Protein AF-A0A961R8S1-F1 (afdb_monomer)

Secondary structure (DSSP, 8-state):
-HHHHHHHHHHHHHHHHHTT--GGGGGGGGGHHHHHHHHHHHHHHHHHHHHHHH-----HHHHHHHHHHHHHHHHHHHHHHHHHHHHTTHIIIIISSS---GGGGGGHHHHHHHHHHHHHIIIIIIITTTSS-TT-HHHHHHHHHHHHHHHHHHHHHHHHHHHHTS--PPP--------

Sequence (179 aa):
ALVLGAIMLVMGFRAMMENAAEKETSPTLWIIIPFITVVGIALYRLNMALAHNFGVEWQPGSVFAFLAFLFSIQLVFGLLGWAVMKRFGYFGHFVSGPQKSPGSFALICPGVALFVFANFLIHPGLVGIGVLEKFSVAYFVLYVPLVALQLKTIQVYFRLNAKLLSDDRPATGGLVAAE

pLDDT: mean 84.36, std 13.62, range [37.66, 96.69]

Structure (mmCIF, N/CA/C/O backbone):
data_AF-A0A961R8S1-F1
#
_entry.id   AF-A0A961R8S1-F1
#
loop_
_atom_site.group_PDB
_atom_site.id
_atom_site.type_symbol
_atom_site.label_atom_id
_atom_site.label_alt_id
_atom_site.label_comp_id
_atom_site.label_asym_id
_atom_site.label_entity_id
_atom_site.label_seq_id
_atom_site.pdbx_PDB_ins_code
_atom_site.Cartn_x
_atom_site.Cartn_y
_atom_site.Cartn_z
_atom_site.occupancy
_atom_site.B_iso_or_equiv
_atom_site.auth_seq_id
_atom_site.auth_comp_id
_atom_site.auth_asym_id
_atom_site.auth_atom_id
_atom_site.pdbx_PDB_model_num
ATOM 1 N N . ALA A 1 1 ? 12.104 24.837 12.037 1.00 74.50 1 ALA A N 1
ATOM 2 C CA . ALA A 1 1 ? 11.353 23.652 11.565 1.00 74.50 1 ALA A CA 1
ATOM 3 C C . ALA A 1 1 ? 11.946 22.345 12.097 1.00 74.50 1 ALA A C 1
ATOM 5 O O . ALA A 1 1 ? 11.275 21.681 12.868 1.00 74.50 1 ALA A O 1
ATOM 6 N N . LEU A 1 2 ? 13.202 22.012 11.772 1.00 80.62 2 LEU A N 1
ATOM 7 C CA . LEU A 1 2 ? 13.867 20.763 12.195 1.00 80.62 2 LEU A CA 1
ATOM 8 C C . LEU A 1 2 ? 13.879 20.529 13.717 1.00 80.62 2 LEU A C 1
ATOM 10 O O . LEU A 1 2 ? 13.509 19.454 14.172 1.00 80.62 2 LEU A O 1
ATOM 14 N N . VAL A 1 3 ? 14.218 21.556 14.505 1.00 85.38 3 VAL A N 1
ATOM 15 C CA . VAL A 1 3 ? 14.253 21.463 15.978 1.00 85.38 3 VAL A CA 1
ATOM 16 C C . VAL A 1 3 ? 12.851 21.254 16.567 1.00 85.38 3 VAL A C 1
ATOM 18 O O . VAL A 1 3 ? 12.657 20.374 17.395 1.00 85.38 3 VAL A O 1
ATOM 21 N N . LEU A 1 4 ? 11.849 21.999 16.087 1.00 80.75 4 LEU A N 1
ATOM 22 C CA . LEU A 1 4 ? 10.451 21.836 16.513 1.00 80.75 4 LEU A CA 1
ATOM 23 C C . LEU A 1 4 ? 9.883 20.464 16.119 1.00 80.75 4 LEU A C 1
ATOM 25 O O . LEU A 1 4 ? 9.192 19.840 16.918 1.00 80.75 4 LEU A O 1
ATOM 29 N N . GLY A 1 5 ? 10.215 19.968 14.922 1.00 83.31 5 GLY A N 1
ATOM 30 C CA . GLY A 1 5 ? 9.821 18.635 14.464 1.00 83.31 5 GLY A CA 1
ATOM 31 C C . GLY A 1 5 ? 10.437 17.519 15.310 1.00 83.31 5 GLY A C 1
ATOM 32 O O . GLY A 1 5 ? 9.733 16.589 15.692 1.00 83.31 5 GLY A O 1
ATOM 33 N N . ALA A 1 6 ? 11.717 17.639 15.672 1.00 88.19 6 ALA A N 1
ATOM 34 C CA . ALA A 1 6 ? 12.381 16.688 16.562 1.00 88.19 6 ALA A CA 1
ATOM 35 C C . ALA A 1 6 ? 11.752 16.681 17.966 1.00 88.19 6 ALA A C 1
ATOM 37 O O . ALA A 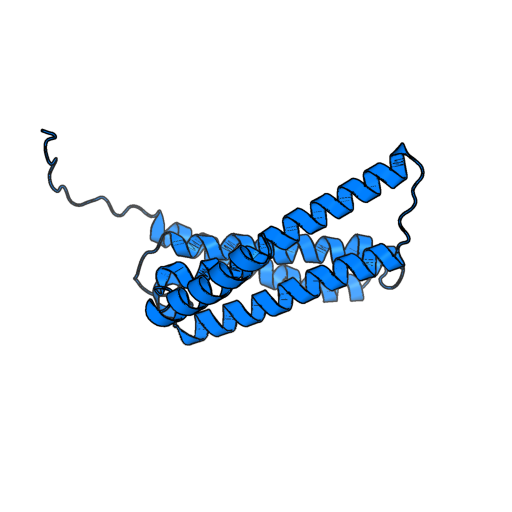1 6 ? 11.498 15.614 18.524 1.00 88.19 6 ALA A O 1
ATOM 38 N N . ILE A 1 7 ? 11.432 17.859 18.511 1.00 86.19 7 ILE A N 1
ATOM 39 C CA . ILE A 1 7 ? 10.758 17.984 19.810 1.00 86.19 7 ILE A CA 1
ATOM 40 C C . ILE A 1 7 ? 9.358 17.352 19.756 1.00 86.19 7 ILE A C 1
ATOM 42 O O . ILE A 1 7 ? 9.016 16.562 20.633 1.00 86.19 7 ILE A O 1
ATOM 46 N N . MET A 1 8 ? 8.564 17.622 18.713 1.00 78.75 8 MET A N 1
ATOM 47 C CA . MET A 1 8 ? 7.235 17.014 18.556 1.00 78.75 8 MET A CA 1
ATOM 48 C C . MET A 1 8 ? 7.283 15.498 18.359 1.00 78.75 8 MET A C 1
ATOM 50 O O . MET A 1 8 ? 6.417 14.802 18.881 1.00 78.75 8 MET A O 1
ATOM 54 N N . LEU A 1 9 ? 8.294 14.973 17.664 1.00 83.44 9 LEU A N 1
ATOM 55 C CA . LEU A 1 9 ? 8.491 13.531 17.514 1.00 83.44 9 LEU A CA 1
ATOM 56 C C . LEU A 1 9 ? 8.728 12.866 18.876 1.00 83.44 9 LEU A C 1
ATOM 58 O O . LEU A 1 9 ? 8.062 11.888 19.214 1.00 83.44 9 LEU A O 1
ATOM 62 N N . VAL A 1 10 ? 9.650 13.417 19.672 1.00 83.94 10 VAL A N 1
ATOM 63 C CA . VAL A 1 10 ? 9.994 12.872 20.992 1.00 83.94 10 VAL A CA 1
ATOM 64 C C . VAL A 1 10 ? 8.816 13.000 21.959 1.00 83.94 10 VAL A C 1
ATOM 66 O O . VAL A 1 10 ? 8.490 12.035 22.648 1.00 83.94 10 VAL A O 1
ATOM 69 N N . MET A 1 11 ? 8.135 14.150 21.983 1.00 78.44 11 MET A N 1
ATOM 70 C CA . MET A 1 11 ? 6.954 14.348 22.831 1.00 78.44 11 MET A CA 1
ATOM 71 C C . MET A 1 11 ? 5.776 13.475 22.396 1.00 78.44 11 MET A C 1
ATOM 73 O O . MET A 1 11 ? 5.104 12.919 23.254 1.00 78.44 11 MET A O 1
ATOM 77 N N . GLY A 1 12 ? 5.547 13.301 21.093 1.00 71.00 12 GLY A N 1
ATOM 78 C CA . GLY A 1 12 ? 4.498 12.424 20.571 1.00 71.00 12 GLY A CA 1
ATOM 79 C C . GLY A 1 12 ? 4.752 10.956 20.912 1.00 71.00 12 GLY A C 1
ATOM 80 O O . GLY A 1 12 ? 3.843 10.262 21.367 1.00 71.00 12 GLY A O 1
ATOM 81 N N . PHE A 1 13 ? 6.001 10.497 20.781 1.00 72.88 13 PHE A N 1
ATOM 82 C CA . PHE A 1 13 ? 6.392 9.142 21.172 1.00 72.88 13 PHE A CA 1
ATOM 83 C C . PHE A 1 13 ? 6.258 8.928 22.686 1.00 72.88 13 PHE A C 1
ATOM 85 O O . PHE A 1 13 ? 5.691 7.929 23.126 1.00 72.88 13 PHE A O 1
ATOM 92 N N . ARG A 1 14 ? 6.711 9.898 23.492 1.00 74.69 14 ARG A N 1
ATOM 93 C CA . ARG A 1 14 ? 6.565 9.874 24.952 1.00 74.69 14 ARG A CA 1
ATOM 94 C C . ARG A 1 14 ? 5.095 9.879 25.378 1.00 74.69 14 ARG A C 1
ATOM 96 O O . ARG A 1 14 ? 4.717 9.043 26.186 1.00 74.69 14 ARG A O 1
ATOM 103 N N . ALA A 1 15 ? 4.262 10.729 24.783 1.00 65.06 15 ALA A N 1
ATOM 104 C CA . ALA A 1 15 ? 2.828 10.790 25.059 1.00 65.06 15 ALA A CA 1
ATOM 105 C C . ALA A 1 15 ? 2.097 9.497 24.664 1.00 65.06 15 ALA A C 1
ATOM 107 O O . ALA A 1 15 ? 1.183 9.087 25.376 1.00 65.06 15 ALA A O 1
ATOM 108 N N . MET A 1 16 ? 2.513 8.824 23.582 1.00 62.59 16 MET A N 1
ATOM 109 C CA . MET A 1 16 ? 2.001 7.495 23.213 1.00 62.59 16 MET A CA 1
ATOM 110 C C . MET A 1 16 ? 2.390 6.406 24.218 1.00 62.59 16 MET A C 1
ATOM 112 O O . MET A 1 16 ? 1.594 5.495 24.447 1.00 62.59 16 MET A O 1
ATOM 116 N N . MET A 1 17 ? 3.594 6.479 24.799 1.00 63.38 17 MET A N 1
ATOM 117 C CA . MET A 1 17 ? 4.044 5.541 25.835 1.00 63.38 17 MET A CA 1
ATOM 118 C C . MET A 1 17 ? 3.389 5.816 27.195 1.00 63.38 17 MET A C 1
ATOM 120 O O . MET A 1 17 ? 3.000 4.870 27.872 1.00 63.38 17 MET A O 1
ATOM 124 N N . GLU A 1 18 ? 3.247 7.087 27.583 1.00 66.81 18 GLU A N 1
ATOM 125 C CA . GLU A 1 18 ? 2.657 7.508 28.863 1.00 66.81 18 GLU A CA 1
ATOM 126 C C . GLU A 1 18 ? 1.134 7.322 28.887 1.00 66.81 18 GLU A C 1
ATOM 128 O O . GLU A 1 18 ? 0.604 6.830 29.877 1.00 66.81 18 GLU A O 1
ATOM 133 N N . ASN A 1 19 ? 0.435 7.629 27.789 1.00 58.59 19 ASN A N 1
ATOM 134 C CA . ASN A 1 19 ? -1.018 7.434 27.674 1.00 58.59 19 ASN A CA 1
ATOM 135 C C . ASN A 1 19 ? -1.396 6.115 26.986 1.00 58.59 19 ASN A C 1
ATOM 137 O O . ASN A 1 19 ? -2.535 5.979 26.547 1.00 58.59 19 ASN A O 1
ATOM 141 N N . ALA A 1 20 ? -0.433 5.186 26.861 1.00 51.81 20 ALA A N 1
ATOM 142 C CA . ALA A 1 20 ? -0.559 3.862 26.252 1.00 51.81 20 ALA A CA 1
ATOM 143 C C . ALA A 1 20 ? -1.623 3.826 25.153 1.00 51.81 20 ALA A C 1
ATOM 145 O O . ALA A 1 20 ? -2.684 3.278 25.430 1.00 51.81 20 ALA A O 1
ATOM 146 N N . ALA A 1 21 ? -1.344 4.447 23.988 1.00 55.00 21 ALA A N 1
ATOM 147 C CA . ALA A 1 21 ? -2.255 4.616 22.841 1.00 55.00 21 ALA A CA 1
ATOM 148 C C . ALA A 1 21 ? -3.575 3.877 23.065 1.00 55.00 21 ALA A C 1
ATOM 150 O O . ALA A 1 21 ? -3.638 2.674 22.781 1.00 55.00 21 ALA A O 1
ATOM 151 N N . GLU A 1 22 ? -4.534 4.560 23.715 1.00 63.62 22 GLU A N 1
ATOM 152 C CA . GLU A 1 22 ? -5.740 3.941 24.274 1.00 63.62 22 GLU A CA 1
ATOM 153 C C . GLU A 1 22 ? -6.241 2.905 23.283 1.00 63.62 22 GLU A C 1
ATOM 155 O O . GLU A 1 22 ? -6.273 3.229 22.095 1.00 63.62 22 GLU A O 1
ATOM 160 N N . LYS A 1 23 ? -6.502 1.656 23.711 1.00 65.62 23 LYS A N 1
ATOM 161 C CA . LYS A 1 23 ? -6.618 0.499 22.794 1.00 65.62 23 LYS A CA 1
ATOM 162 C C . LYS A 1 23 ? -7.437 0.836 21.543 1.00 65.62 23 LYS A C 1
ATOM 164 O O . LYS A 1 23 ? -7.091 0.406 20.453 1.00 65.62 23 LYS A O 1
ATOM 169 N N . GLU A 1 24 ? -8.461 1.665 21.693 1.00 69.06 24 GLU A N 1
ATOM 170 C CA . GLU A 1 24 ? -9.306 2.213 20.641 1.00 69.06 24 GLU A CA 1
ATOM 171 C C . GLU A 1 24 ? -8.582 2.926 19.472 1.00 69.06 24 GLU A C 1
ATOM 173 O O . GLU A 1 24 ? -8.961 2.758 18.312 1.00 69.06 24 GLU A O 1
ATOM 178 N N . THR A 1 25 ? -7.507 3.661 19.754 1.00 73.75 25 THR A N 1
ATOM 179 C CA . THR A 1 25 ? -6.703 4.464 18.813 1.00 73.75 25 THR A CA 1
ATOM 180 C C . THR A 1 25 ? -5.578 3.689 18.128 1.00 73.75 25 THR A C 1
ATOM 182 O O . THR A 1 25 ? -4.991 4.184 17.165 1.00 73.75 25 THR A O 1
ATOM 185 N N . SER A 1 26 ? -5.298 2.454 18.555 1.00 74.50 26 SER A N 1
ATOM 186 C CA . SER A 1 26 ? -4.248 1.597 17.976 1.00 74.50 26 SER A CA 1
ATOM 187 C C . SER A 1 26 ? -4.280 1.462 16.435 1.00 74.50 26 SER A C 1
ATOM 189 O O . SER A 1 26 ? -3.204 1.405 15.835 1.00 74.50 26 SER A O 1
ATOM 191 N N . PRO A 1 27 ? -5.445 1.462 15.747 1.00 82.38 27 PRO A N 1
ATOM 192 C CA . PRO A 1 27 ? -5.495 1.420 14.282 1.00 82.38 27 PRO A CA 1
ATOM 193 C C . PRO A 1 27 ? -4.884 2.640 13.582 1.00 82.38 27 PRO A C 1
ATOM 195 O O . PRO A 1 27 ? -4.486 2.539 12.422 1.00 82.38 27 PRO A O 1
ATOM 198 N N . THR A 1 28 ? -4.785 3.790 14.259 1.00 81.62 28 THR A N 1
ATOM 199 C CA . THR A 1 28 ? -4.219 5.025 13.680 1.00 81.62 28 THR A CA 1
ATOM 200 C C . THR A 1 28 ? -2.750 4.873 13.289 1.00 81.62 28 THR A C 1
ATOM 202 O O . THR A 1 28 ? -2.286 5.537 12.364 1.00 81.62 28 THR A O 1
ATOM 205 N N . LEU A 1 29 ? -2.036 3.923 13.900 1.00 82.25 29 LEU A N 1
ATOM 206 C CA . LEU A 1 29 ? -0.664 3.569 13.543 1.00 82.25 29 LEU A CA 1
ATOM 207 C C . LEU A 1 29 ? -0.523 3.143 12.071 1.00 82.25 29 LEU A C 1
ATOM 209 O O . LEU A 1 29 ? 0.532 3.321 11.466 1.00 82.25 29 LEU A O 1
ATOM 213 N N . TRP A 1 30 ? -1.592 2.619 11.467 1.00 89.56 30 TRP A N 1
ATOM 214 C CA . TRP A 1 30 ? -1.615 2.242 10.057 1.00 89.56 30 TRP A CA 1
ATOM 215 C C . TRP A 1 30 ? -1.969 3.380 9.091 1.00 89.56 30 TRP A C 1
ATOM 217 O O . TRP A 1 30 ? -1.906 3.148 7.887 1.00 89.56 30 TRP A O 1
ATOM 227 N N . ILE A 1 31 ? -2.268 4.604 9.550 1.00 89.38 31 ILE A N 1
ATOM 228 C CA . ILE A 1 31 ? -2.579 5.760 8.675 1.00 89.38 31 ILE A CA 1
ATOM 229 C C . ILE A 1 31 ? -1.414 6.114 7.738 1.00 89.38 31 ILE A C 1
ATOM 231 O O . ILE A 1 31 ? -1.624 6.632 6.640 1.00 89.38 31 ILE A O 1
ATOM 235 N N . ILE A 1 32 ? -0.183 5.776 8.117 1.00 88.88 32 ILE A N 1
ATOM 236 C CA . ILE A 1 32 ? 0.988 5.977 7.260 1.00 88.88 32 ILE A CA 1
ATOM 237 C C . ILE A 1 32 ? 0.888 5.212 5.927 1.00 88.88 32 ILE A C 1
ATOM 239 O O . ILE A 1 32 ? 1.364 5.696 4.903 1.00 88.88 32 ILE A O 1
ATOM 243 N N . ILE A 1 33 ? 0.217 4.056 5.906 1.00 92.56 33 ILE A N 1
ATOM 244 C CA . ILE A 1 33 ? 0.063 3.212 4.713 1.00 92.56 33 ILE A CA 1
ATOM 245 C C . ILE A 1 33 ? -0.763 3.919 3.622 1.00 92.56 33 ILE A C 1
ATOM 247 O O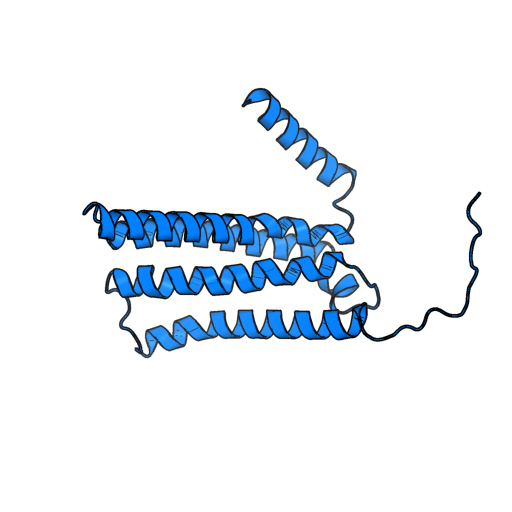 . ILE A 1 33 ? -0.235 4.106 2.520 1.00 92.56 33 ILE A O 1
ATOM 251 N N . PRO A 1 34 ? -2.016 4.360 3.872 1.00 92.25 34 PRO A N 1
ATOM 252 C CA . PRO A 1 34 ? -2.784 5.092 2.873 1.00 92.25 34 PRO A CA 1
ATOM 253 C C . PRO A 1 34 ? -2.160 6.442 2.524 1.00 92.25 34 PRO A C 1
ATOM 255 O O . PRO A 1 34 ? -2.255 6.856 1.371 1.00 92.25 34 PRO A O 1
ATOM 258 N N . PHE A 1 35 ? -1.461 7.098 3.456 1.00 94.06 35 PHE A N 1
ATOM 259 C CA . PHE A 1 35 ? -0.734 8.327 3.145 1.00 94.06 35 PHE A CA 1
ATOM 260 C C . PHE A 1 35 ? 0.355 8.093 2.085 1.00 94.06 35 PHE A C 1
ATOM 262 O O . PHE A 1 35 ? 0.346 8.738 1.035 1.00 94.06 35 PHE A O 1
ATOM 269 N N . ILE A 1 36 ? 1.243 7.117 2.310 1.00 94.75 36 ILE A N 1
ATOM 270 C CA . ILE A 1 36 ? 2.292 6.752 1.345 1.00 94.75 36 ILE A CA 1
ATOM 271 C C . ILE A 1 36 ? 1.677 6.283 0.022 1.00 94.75 36 ILE A C 1
ATOM 273 O O . ILE A 1 36 ? 2.184 6.626 -1.043 1.00 94.75 36 ILE A O 1
ATOM 277 N N . THR A 1 37 ? 0.569 5.542 0.077 1.00 95.44 37 THR A N 1
ATOM 278 C CA . THR A 1 37 ? -0.142 5.058 -1.114 1.00 95.44 37 THR A CA 1
ATOM 279 C C . THR A 1 37 ? -0.626 6.212 -1.986 1.00 95.44 37 THR A C 1
ATOM 281 O O . THR A 1 37 ? -0.326 6.249 -3.179 1.00 95.44 37 THR A O 1
ATOM 284 N N . VAL A 1 38 ? -1.343 7.178 -1.403 1.00 95.88 38 VAL A N 1
ATOM 285 C CA . VAL A 1 38 ? -1.885 8.328 -2.141 1.00 95.88 38 VAL A CA 1
ATOM 286 C C . VAL A 1 38 ? -0.757 9.183 -2.715 1.00 95.88 38 VAL A C 1
ATOM 288 O O . VAL A 1 38 ? -0.801 9.524 -3.897 1.00 95.88 38 VAL A O 1
ATOM 291 N N . VAL A 1 39 ? 0.278 9.474 -1.920 1.00 96.69 39 VAL A N 1
ATOM 292 C CA . VAL A 1 39 ? 1.444 10.248 -2.379 1.00 96.69 39 VAL A CA 1
ATOM 293 C C . VAL A 1 39 ? 2.187 9.516 -3.500 1.00 96.69 39 VAL A C 1
ATOM 295 O O . VAL A 1 39 ? 2.491 10.117 -4.529 1.00 96.69 39 VAL A O 1
ATOM 298 N N . GLY A 1 40 ? 2.438 8.215 -3.348 1.00 95.62 40 GLY A N 1
ATOM 299 C CA . GLY A 1 40 ? 3.130 7.414 -4.356 1.00 95.62 40 GLY A CA 1
ATOM 300 C C . GLY A 1 40 ? 2.365 7.338 -5.679 1.00 95.62 40 GLY A C 1
ATOM 301 O O . GLY A 1 40 ? 2.962 7.516 -6.740 1.00 95.62 40 GLY A O 1
ATOM 302 N N . ILE A 1 41 ? 1.040 7.162 -5.632 1.00 95.06 41 ILE A N 1
ATOM 303 C CA . ILE A 1 41 ? 0.189 7.173 -6.833 1.00 95.06 41 ILE A CA 1
ATOM 304 C C . ILE A 1 41 ? 0.164 8.566 -7.469 1.00 95.06 41 ILE A C 1
ATOM 306 O O . ILE A 1 41 ? 0.247 8.676 -8.691 1.00 95.06 41 ILE A O 1
ATOM 310 N N . ALA A 1 42 ? 0.075 9.633 -6.672 1.00 96.62 42 ALA A N 1
ATOM 311 C CA . ALA A 1 42 ? 0.096 10.999 -7.187 1.00 96.62 42 ALA A CA 1
ATOM 312 C C . ALA A 1 42 ? 1.403 11.293 -7.937 1.00 96.62 42 ALA A C 1
ATOM 314 O O . ALA A 1 42 ? 1.362 11.742 -9.083 1.00 96.62 42 ALA A O 1
ATOM 315 N N . LEU A 1 43 ? 2.551 10.960 -7.341 1.00 96.12 43 LEU A N 1
ATOM 316 C CA . LEU A 1 43 ? 3.860 11.112 -7.979 1.00 96.12 43 LEU A CA 1
ATOM 317 C C . LEU A 1 43 ? 3.980 10.264 -9.246 1.00 96.12 43 LEU A C 1
ATOM 319 O O . LEU A 1 43 ? 4.480 10.752 -10.259 1.00 96.12 43 LEU A O 1
ATOM 323 N N . TYR A 1 44 ? 3.476 9.028 -9.227 1.00 95.06 44 TYR A N 1
ATOM 324 C CA . TYR A 1 44 ? 3.476 8.182 -10.416 1.00 95.06 44 TYR A CA 1
ATOM 325 C C . TYR A 1 44 ? 2.681 8.818 -11.567 1.00 95.06 44 TYR A C 1
ATOM 327 O O . TYR A 1 44 ? 3.160 8.898 -12.700 1.00 95.06 44 TYR A O 1
ATOM 335 N N . ARG A 1 45 ? 1.483 9.334 -11.268 1.00 94.12 45 ARG A N 1
ATOM 336 C CA . ARG A 1 45 ? 0.620 9.991 -12.261 1.00 94.12 45 ARG A CA 1
ATOM 337 C C . ARG A 1 45 ? 1.230 11.287 -12.792 1.00 94.12 45 ARG A C 1
ATOM 339 O O . ARG A 1 45 ? 1.129 11.536 -13.989 1.00 94.12 45 ARG A O 1
ATOM 346 N N . LEU A 1 46 ? 1.885 12.078 -11.941 1.00 95.25 46 LEU A N 1
ATOM 347 C CA . LEU A 1 46 ? 2.580 13.299 -12.360 1.00 95.25 46 LEU A CA 1
ATOM 348 C C . LEU A 1 46 ? 3.737 12.998 -13.318 1.00 95.25 46 LEU A C 1
ATOM 350 O O . LEU A 1 46 ? 3.857 13.662 -14.342 1.00 95.25 46 LEU A O 1
ATOM 354 N N . ASN A 1 47 ? 4.542 11.970 -13.039 1.00 94.00 47 ASN A N 1
ATOM 355 C CA . ASN A 1 47 ? 5.631 11.581 -13.937 1.00 94.00 47 ASN A CA 1
ATOM 356 C C . ASN A 1 47 ? 5.109 11.051 -15.280 1.00 94.00 47 ASN A C 1
ATOM 358 O O . ASN A 1 47 ? 5.661 11.399 -16.318 1.00 94.00 47 ASN A O 1
ATOM 362 N N . MET A 1 48 ? 4.009 10.288 -15.293 1.00 92.38 48 MET A N 1
ATOM 363 C CA . MET A 1 48 ? 3.380 9.886 -16.560 1.00 92.38 48 MET A CA 1
ATOM 364 C C . MET A 1 48 ? 2.804 11.068 -17.340 1.00 92.38 48 MET A C 1
ATOM 366 O O . MET A 1 48 ? 2.906 11.100 -18.565 1.00 92.38 48 MET A O 1
ATOM 370 N N . ALA A 1 49 ? 2.245 12.068 -16.653 1.00 93.62 49 ALA A N 1
ATOM 371 C CA . ALA A 1 49 ? 1.830 13.305 -17.304 1.00 93.62 49 ALA A CA 1
ATOM 372 C C . ALA A 1 49 ? 3.032 14.050 -17.909 1.00 93.62 49 ALA A C 1
ATOM 374 O O . ALA A 1 49 ? 2.920 14.576 -19.014 1.00 93.62 49 ALA A O 1
ATOM 375 N N . LEU A 1 50 ? 4.182 14.059 -17.231 1.00 94.25 50 LEU A N 1
ATOM 376 C CA . LEU A 1 50 ? 5.413 14.671 -17.735 1.00 94.25 50 LEU A CA 1
ATOM 377 C C . LEU A 1 50 ? 5.972 13.937 -18.959 1.00 94.25 50 LEU A C 1
ATOM 379 O O . LEU A 1 50 ? 6.336 14.580 -19.944 1.00 94.25 50 LEU A O 1
ATOM 383 N N . ALA A 1 51 ? 5.959 12.605 -18.925 1.00 92.00 51 ALA A N 1
ATOM 384 C CA . ALA A 1 51 ? 6.354 11.776 -20.056 1.00 92.00 51 ALA A CA 1
ATOM 385 C C . ALA A 1 51 ? 5.472 12.042 -21.282 1.00 92.00 51 ALA A C 1
ATOM 387 O O . ALA A 1 51 ? 5.988 12.238 -22.378 1.00 92.00 51 ALA A O 1
ATOM 388 N N . HIS A 1 52 ? 4.151 12.120 -21.093 1.00 92.69 52 HIS A N 1
ATOM 389 C CA . HIS A 1 52 ? 3.214 12.287 -22.203 1.00 92.69 52 HIS A CA 1
ATOM 390 C C . HIS A 1 52 ? 3.160 13.717 -22.765 1.00 92.69 52 HIS A C 1
ATOM 392 O O . HIS A 1 52 ? 3.022 13.886 -23.971 1.00 92.69 52 HIS A O 1
ATOM 398 N N . ASN A 1 53 ? 3.259 14.749 -21.917 1.00 94.50 53 ASN A N 1
ATOM 399 C CA . ASN A 1 53 ? 3.083 16.145 -22.348 1.00 94.50 53 ASN A CA 1
ATOM 400 C C . ASN A 1 53 ? 4.400 16.863 -22.670 1.00 94.50 53 ASN A C 1
ATOM 402 O O . ASN A 1 53 ? 4.401 17.798 -23.465 1.00 94.50 53 ASN A O 1
ATOM 406 N N . PHE A 1 54 ? 5.508 16.459 -22.044 1.00 93.31 54 PHE A N 1
ATOM 407 C CA . PHE A 1 54 ? 6.792 17.165 -22.134 1.00 93.31 54 PHE A CA 1
ATOM 408 C C . PHE A 1 54 ? 7.940 16.270 -22.623 1.00 93.31 54 PHE A C 1
ATOM 410 O O . PHE A 1 54 ? 9.075 16.734 -22.695 1.00 93.31 54 PHE A O 1
ATOM 417 N N . GLY A 1 55 ? 7.674 14.997 -22.945 1.00 89.88 55 GLY A N 1
ATOM 418 C CA . GLY A 1 55 ? 8.689 14.053 -23.427 1.00 89.88 55 GLY A CA 1
ATOM 419 C C . GLY A 1 55 ? 9.722 13.643 -22.371 1.00 89.88 55 GLY A C 1
ATOM 420 O O . GLY A 1 55 ? 10.773 13.110 -22.715 1.00 89.88 55 GLY A O 1
ATOM 421 N N . VAL A 1 56 ? 9.453 13.898 -21.085 1.00 90.50 56 VAL A N 1
ATOM 422 C CA . VAL A 1 56 ? 10.345 13.504 -19.985 1.00 90.50 56 VAL A CA 1
ATOM 423 C C . VAL A 1 56 ? 10.099 12.034 -19.651 1.00 90.50 56 VAL A C 1
ATOM 425 O O . VAL A 1 56 ? 9.251 11.709 -18.820 1.00 90.50 56 VAL A O 1
ATOM 428 N N . GLU A 1 57 ? 10.805 11.132 -20.330 1.00 88.06 57 GLU A N 1
ATOM 429 C CA . GLU A 1 57 ? 10.640 9.693 -20.121 1.00 88.06 57 GLU A CA 1
ATOM 430 C C . GLU A 1 57 ? 11.115 9.246 -18.736 1.00 88.06 57 GLU A C 1
ATOM 432 O O . GLU A 1 57 ? 12.235 9.522 -18.298 1.00 88.06 57 GLU A O 1
ATOM 437 N N . TRP A 1 58 ? 10.266 8.470 -18.066 1.00 90.06 58 TRP A N 1
ATOM 438 C CA . TRP A 1 58 ? 10.603 7.824 -16.809 1.00 90.06 58 TRP A CA 1
ATOM 439 C C . TRP A 1 58 ? 10.919 6.348 -17.054 1.00 90.06 58 TRP A C 1
ATOM 441 O O . TRP A 1 58 ? 10.041 5.557 -17.392 1.00 90.06 58 TRP A O 1
ATOM 451 N N . GLN A 1 59 ? 12.196 5.992 -16.907 1.00 91.75 59 GLN A N 1
ATOM 452 C CA . GLN A 1 59 ? 12.702 4.651 -17.205 1.00 91.75 59 GLN A CA 1
ATOM 453 C C . GLN A 1 59 ? 11.972 3.560 -16.391 1.00 91.75 59 GLN A C 1
ATOM 455 O O . GLN A 1 59 ? 11.852 3.694 -15.170 1.00 91.75 59 GLN A O 1
ATOM 460 N N . PRO A 1 60 ? 11.557 2.430 -16.997 1.00 90.31 60 PRO A N 1
ATOM 461 C CA . PRO A 1 60 ? 10.809 1.380 -16.294 1.00 90.31 60 PRO A CA 1
ATOM 462 C C . PRO A 1 60 ? 11.511 0.849 -15.036 1.00 90.31 60 PRO A C 1
ATOM 464 O O . PRO A 1 60 ? 10.874 0.593 -14.015 1.00 90.31 60 PRO A O 1
ATOM 467 N N . GLY A 1 61 ? 12.843 0.738 -15.073 1.00 92.25 61 GLY A N 1
ATOM 468 C CA . GLY A 1 61 ? 13.632 0.304 -13.918 1.00 92.25 61 GLY A CA 1
ATOM 469 C C . GLY A 1 61 ? 13.539 1.260 -12.724 1.00 92.25 61 GLY A C 1
ATOM 470 O O . GLY A 1 61 ? 13.454 0.808 -11.581 1.00 92.25 61 GLY A O 1
ATOM 471 N N . SER A 1 62 ? 13.498 2.577 -12.962 1.00 92.69 62 SER A N 1
ATOM 472 C CA . SER A 1 62 ? 13.371 3.565 -11.884 1.00 92.69 62 SER A CA 1
ATOM 473 C C . SER A 1 62 ? 11.936 3.676 -11.370 1.00 92.69 62 SER A C 1
ATOM 475 O O . SER A 1 62 ? 11.749 3.859 -10.166 1.00 92.69 62 SER A O 1
ATOM 477 N N . VAL A 1 63 ? 10.932 3.461 -12.230 1.00 93.94 63 VAL A N 1
ATOM 478 C CA . VAL A 1 63 ? 9.528 3.267 -11.822 1.00 93.94 63 VAL A CA 1
ATOM 479 C C . VAL A 1 63 ? 9.416 2.089 -10.856 1.00 93.94 63 VAL A C 1
ATOM 481 O O . VAL A 1 63 ? 8.867 2.237 -9.762 1.00 93.94 63 VAL A O 1
ATOM 484 N N . PHE A 1 64 ? 9.963 0.928 -11.231 1.00 95.06 64 PHE A N 1
ATOM 485 C CA . PHE A 1 64 ? 9.939 -0.262 -10.385 1.00 95.06 64 PHE A CA 1
ATOM 486 C C . PHE A 1 64 ? 10.657 -0.025 -9.055 1.00 95.06 64 PHE A C 1
ATOM 488 O O . PHE A 1 64 ? 10.073 -0.294 -8.009 1.00 95.06 64 PHE A O 1
ATOM 495 N N . ALA A 1 65 ? 11.877 0.521 -9.072 1.00 95.50 65 ALA A N 1
ATOM 496 C CA . ALA A 1 65 ? 12.631 0.798 -7.849 1.00 95.50 65 ALA A CA 1
ATOM 497 C C . ALA A 1 65 ? 11.872 1.747 -6.905 1.00 95.50 65 ALA A C 1
ATOM 499 O O . ALA A 1 65 ? 11.791 1.492 -5.703 1.00 95.50 65 ALA A O 1
ATOM 500 N N . PHE A 1 66 ? 11.259 2.802 -7.450 1.00 95.81 66 PHE A N 1
ATOM 501 C CA . PHE A 1 66 ? 10.445 3.749 -6.691 1.00 95.81 66 PHE A CA 1
ATOM 502 C C . PHE A 1 66 ? 9.213 3.082 -6.061 1.00 95.81 66 PHE A C 1
ATOM 504 O O . PHE A 1 66 ? 8.990 3.200 -4.853 1.00 95.81 66 PHE A O 1
ATOM 511 N N . LE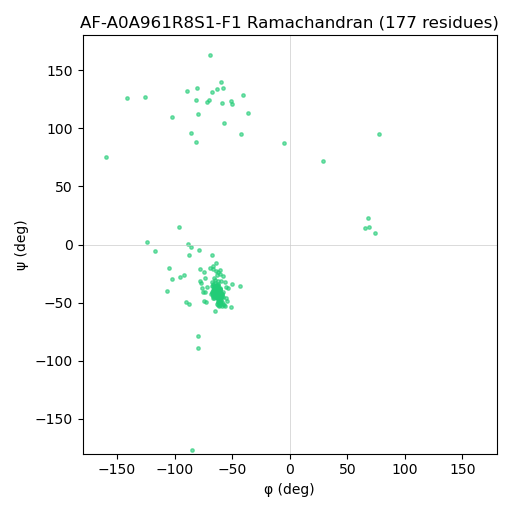U A 1 67 ? 8.429 2.342 -6.852 1.00 95.81 67 LEU A N 1
ATOM 512 C CA . LEU A 1 67 ? 7.234 1.649 -6.363 1.00 95.81 67 LEU A CA 1
ATOM 513 C C . LEU A 1 67 ? 7.595 0.551 -5.353 1.00 95.81 67 LEU A C 1
ATOM 515 O O . LEU A 1 67 ? 6.947 0.437 -4.315 1.00 95.81 67 LEU A O 1
ATOM 519 N N . ALA A 1 68 ? 8.648 -0.224 -5.604 1.00 95.50 68 ALA A N 1
ATOM 520 C CA . ALA A 1 68 ? 9.110 -1.274 -4.700 1.00 95.50 68 ALA A CA 1
ATOM 521 C C . ALA A 1 68 ? 9.583 -0.698 -3.359 1.00 95.50 68 ALA A C 1
ATOM 523 O O . ALA A 1 68 ? 9.244 -1.238 -2.305 1.00 95.50 68 ALA A O 1
ATOM 524 N N . PHE A 1 69 ? 10.307 0.425 -3.385 1.00 96.50 69 PHE A N 1
ATOM 525 C CA . PHE A 1 69 ? 10.747 1.119 -2.178 1.00 96.50 69 PHE A CA 1
ATOM 526 C C . PHE A 1 69 ? 9.560 1.571 -1.320 1.00 96.50 69 PHE A C 1
ATOM 528 O O . PHE A 1 69 ? 9.488 1.244 -0.133 1.00 96.50 69 PHE A O 1
ATOM 535 N N . LEU A 1 70 ? 8.585 2.256 -1.925 1.00 96.31 70 LEU A N 1
ATOM 536 C CA . LEU A 1 70 ? 7.390 2.703 -1.207 1.00 96.31 70 LEU A CA 1
ATOM 537 C C . LEU A 1 70 ? 6.541 1.533 -0.700 1.00 96.31 70 LEU A C 1
ATOM 539 O O . LEU A 1 70 ? 5.995 1.608 0.402 1.00 96.31 70 LEU A O 1
ATOM 543 N N . PHE A 1 71 ? 6.432 0.451 -1.473 1.00 96.12 71 PHE A N 1
ATOM 544 C CA . PHE A 1 71 ? 5.700 -0.743 -1.058 1.00 96.12 71 PHE A CA 1
ATOM 545 C C . PHE A 1 71 ? 6.384 -1.454 0.116 1.00 96.12 71 PHE A C 1
ATOM 547 O O . PHE A 1 71 ? 5.714 -1.867 1.059 1.00 96.12 71 PHE A O 1
ATOM 554 N N . SER A 1 72 ? 7.717 -1.533 0.111 1.00 96.00 72 SER A N 1
ATOM 555 C CA . SER A 1 72 ? 8.496 -2.115 1.209 1.00 96.00 72 SER A CA 1
ATOM 556 C C . SER A 1 72 ? 8.250 -1.380 2.529 1.00 96.00 72 SER A C 1
ATOM 558 O O . SER A 1 72 ? 7.957 -2.007 3.548 1.00 96.00 72 SER A O 1
ATOM 560 N N . ILE A 1 73 ? 8.251 -0.042 2.504 1.00 94.44 73 ILE A N 1
ATOM 561 C CA . ILE A 1 73 ? 7.928 0.769 3.687 1.00 94.44 73 ILE A CA 1
ATOM 562 C C . ILE A 1 73 ? 6.513 0.452 4.190 1.00 94.44 73 ILE A C 1
ATOM 564 O O . ILE A 1 73 ? 6.317 0.231 5.386 1.00 94.44 73 ILE A O 1
ATOM 568 N N . GLN A 1 74 ? 5.527 0.373 3.292 1.00 94.81 74 GLN A N 1
ATOM 569 C CA . GLN A 1 74 ? 4.152 0.030 3.666 1.00 94.81 74 GLN A CA 1
ATOM 570 C C . GLN A 1 74 ? 4.050 -1.362 4.304 1.00 94.81 74 GLN A C 1
ATOM 572 O O . GLN A 1 74 ? 3.316 -1.519 5.278 1.00 94.81 74 GLN A O 1
ATOM 577 N N . LEU A 1 75 ? 4.803 -2.353 3.814 1.00 94.69 75 LEU A N 1
ATOM 578 C CA . LEU A 1 75 ? 4.851 -3.688 4.418 1.00 94.69 75 LEU A CA 1
ATOM 579 C C . LEU A 1 75 ? 5.451 -3.662 5.827 1.00 94.69 75 LEU A C 1
ATOM 581 O O . LEU A 1 75 ? 4.897 -4.293 6.729 1.00 94.69 75 LEU A O 1
ATOM 585 N N . VAL A 1 76 ? 6.533 -2.908 6.041 1.00 93.12 76 VAL A N 1
ATOM 586 C CA . VAL A 1 76 ? 7.153 -2.754 7.368 1.00 93.12 76 VAL A CA 1
ATOM 587 C C . VAL A 1 76 ? 6.160 -2.148 8.358 1.00 93.12 76 VAL A C 1
ATOM 589 O O . VAL A 1 76 ? 5.943 -2.711 9.431 1.00 93.12 76 VAL A O 1
ATOM 592 N N . PHE A 1 77 ? 5.502 -1.045 7.995 1.00 90.62 77 PHE A N 1
ATOM 593 C CA . PHE A 1 77 ? 4.490 -0.425 8.856 1.00 90.62 77 PHE A CA 1
ATOM 594 C C . PHE A 1 77 ? 3.234 -1.292 9.017 1.00 90.62 77 PHE A C 1
ATOM 596 O O . PHE A 1 77 ? 2.634 -1.313 10.094 1.00 90.62 77 PHE A O 1
ATOM 603 N N . GLY A 1 78 ? 2.867 -2.060 7.990 1.00 91.50 78 GLY A N 1
ATOM 604 C CA . GLY A 1 78 ? 1.804 -3.061 8.049 1.00 91.50 78 GLY A CA 1
ATOM 605 C C . GLY A 1 78 ? 2.086 -4.114 9.117 1.00 91.50 78 GLY A C 1
ATOM 606 O O . GLY A 1 78 ? 1.272 -4.310 10.023 1.00 91.50 78 GLY A O 1
ATOM 607 N N . LEU A 1 79 ? 3.270 -4.728 9.068 1.00 91.00 79 LEU A N 1
ATOM 608 C CA . LEU A 1 79 ? 3.721 -5.730 10.038 1.00 91.00 79 LEU A CA 1
ATOM 609 C C . LEU A 1 79 ? 3.865 -5.150 11.446 1.00 91.00 79 LEU A C 1
ATOM 611 O O . LEU A 1 79 ? 3.387 -5.754 12.407 1.00 91.00 79 LEU A O 1
ATOM 615 N N . LEU A 1 80 ? 4.477 -3.972 11.570 1.00 87.06 80 LEU A N 1
ATOM 616 C CA . LEU A 1 80 ? 4.669 -3.302 12.854 1.00 87.06 80 LEU A CA 1
ATOM 617 C C . LEU A 1 80 ? 3.324 -2.978 13.508 1.00 87.06 80 LEU A C 1
ATOM 619 O O . LEU A 1 80 ? 3.098 -3.347 14.661 1.00 87.06 80 LEU A O 1
ATOM 623 N N . GLY A 1 81 ? 2.395 -2.364 12.771 1.00 87.06 81 GLY A N 1
ATOM 624 C CA . GLY A 1 81 ? 1.079 -2.052 13.322 1.00 87.06 81 GLY A CA 1
ATOM 625 C C . GLY A 1 81 ? 0.252 -3.301 13.630 1.00 87.06 81 GLY A C 1
ATOM 626 O O . GLY A 1 81 ? -0.431 -3.340 14.653 1.00 87.06 81 GLY A O 1
ATOM 627 N N . TRP A 1 82 ? 0.388 -4.372 12.838 1.00 88.06 82 TRP A N 1
ATOM 628 C CA . TRP A 1 82 ? -0.219 -5.664 13.167 1.00 88.06 82 TRP A CA 1
ATOM 629 C C . TRP A 1 82 ? 0.321 -6.237 14.483 1.00 88.06 82 TRP A C 1
ATOM 631 O O . TRP A 1 82 ? -0.463 -6.653 15.339 1.00 88.06 82 TRP A O 1
ATOM 641 N N . ALA A 1 83 ? 1.645 -6.242 14.665 1.00 86.19 83 ALA A N 1
ATOM 642 C CA . ALA A 1 83 ? 2.295 -6.767 15.863 1.00 86.19 83 ALA A CA 1
ATOM 643 C C . ALA A 1 83 ? 1.868 -5.995 17.121 1.00 86.19 83 ALA A C 1
ATOM 645 O O . ALA A 1 83 ? 1.540 -6.605 18.143 1.00 86.19 83 ALA A O 1
ATOM 646 N N . VAL A 1 84 ? 1.796 -4.665 17.025 1.00 85.06 84 VAL A N 1
ATOM 647 C CA . VAL A 1 84 ? 1.326 -3.787 18.104 1.00 85.06 84 VAL A CA 1
ATOM 648 C C . VAL A 1 84 ? -0.136 -4.089 18.452 1.00 85.06 84 VAL A C 1
ATOM 650 O O . VAL A 1 84 ? -0.445 -4.394 19.605 1.00 85.06 84 VAL A O 1
ATOM 653 N N . MET A 1 85 ? -1.035 -4.115 17.465 1.00 85.25 85 MET A N 1
ATOM 654 C CA . MET A 1 85 ? -2.457 -4.408 17.695 1.00 85.25 85 MET A CA 1
ATOM 655 C C . MET A 1 85 ? -2.702 -5.813 18.251 1.00 85.25 85 MET A C 1
ATOM 657 O O . MET A 1 85 ? -3.590 -6.004 19.088 1.00 85.25 85 MET A O 1
ATOM 661 N N . LYS A 1 86 ? -1.912 -6.802 17.817 1.00 84.88 86 LYS A N 1
ATOM 662 C CA . LYS A 1 86 ? -1.970 -8.164 18.356 1.00 84.88 86 LYS A CA 1
ATOM 663 C C . LYS A 1 86 ? -1.551 -8.191 19.826 1.00 84.88 86 LYS A C 1
ATOM 665 O O . LYS A 1 86 ? -2.227 -8.840 20.620 1.00 84.88 86 LYS A O 1
ATOM 670 N N . ARG A 1 87 ? -0.503 -7.450 20.201 1.00 81.06 87 ARG A N 1
ATOM 671 C CA . ARG A 1 87 ? -0.041 -7.331 21.594 1.00 81.06 87 ARG A CA 1
ATOM 672 C C . ARG A 1 87 ? -1.077 -6.662 22.500 1.00 81.06 87 ARG A C 1
ATOM 674 O O . ARG A 1 87 ? -1.267 -7.112 23.623 1.00 81.06 87 ARG A O 1
ATOM 681 N N . PHE A 1 88 ? -1.783 -5.645 22.006 1.00 80.81 88 PHE A N 1
ATOM 682 C CA . PHE A 1 88 ? -2.866 -4.980 22.746 1.00 80.81 88 PHE A CA 1
ATOM 683 C C . PHE A 1 88 ? -4.199 -5.750 22.741 1.00 80.81 88 PHE A C 1
ATOM 685 O O . PHE A 1 88 ? -5.156 -5.341 23.403 1.00 80.81 88 PHE A O 1
ATOM 692 N N . GLY A 1 89 ? -4.285 -6.865 22.005 1.00 80.25 89 GLY A N 1
ATOM 693 C CA . GLY A 1 89 ? -5.506 -7.660 21.884 1.00 80.25 89 GLY A CA 1
ATOM 694 C C . GLY A 1 89 ? -6.627 -6.952 21.117 1.00 80.25 89 GLY A C 1
ATOM 695 O O . GLY A 1 89 ? -7.795 -7.305 21.301 1.00 80.25 89 GLY A O 1
ATOM 696 N N . TYR A 1 90 ? -6.298 -5.975 20.261 1.00 83.31 90 TYR A N 1
ATOM 697 C CA . TYR A 1 90 ? -7.267 -5.118 19.565 1.00 83.31 90 TYR A CA 1
ATOM 698 C C . TYR A 1 90 ? -8.307 -5.927 18.779 1.00 83.31 90 TYR A C 1
ATOM 700 O O . TYR A 1 90 ? -9.512 -5.732 18.927 1.00 83.31 90 TYR A O 1
ATOM 708 N N . PHE A 1 91 ? -7.844 -6.905 17.991 1.00 81.69 91 PHE A N 1
ATOM 709 C CA . PHE A 1 91 ? -8.709 -7.755 17.165 1.00 81.69 91 PHE A CA 1
ATOM 710 C C . PHE A 1 91 ? -9.698 -8.594 17.989 1.00 81.69 91 PHE A C 1
ATOM 712 O O . PHE A 1 91 ? -10.805 -8.874 17.526 1.00 81.69 91 PHE A O 1
ATOM 719 N N . GLY A 1 92 ? -9.308 -8.984 19.205 1.00 77.69 92 GLY A N 1
ATOM 720 C CA . GLY A 1 92 ? -10.158 -9.734 20.127 1.00 77.69 92 GLY A CA 1
ATOM 721 C C . GLY A 1 92 ? -11.197 -8.858 20.824 1.00 77.69 92 GLY A C 1
ATOM 722 O O . GLY A 1 92 ? -12.305 -9.319 21.049 1.00 77.69 92 GLY A O 1
ATOM 723 N N . HIS A 1 93 ? -10.876 -7.594 21.110 1.00 77.38 93 HIS A N 1
ATOM 724 C CA . HIS A 1 93 ? -11.765 -6.683 21.839 1.00 77.38 93 HIS A CA 1
ATOM 725 C C . HIS A 1 93 ? -12.740 -5.944 20.909 1.00 77.38 93 HIS A C 1
ATOM 727 O O . HIS A 1 93 ? -13.953 -5.994 21.113 1.00 77.38 93 HIS A O 1
ATOM 733 N N . PHE A 1 94 ? -12.221 -5.313 19.851 1.00 76.75 94 PHE A N 1
ATOM 734 C CA . PHE A 1 94 ? -12.979 -4.362 19.031 1.00 76.75 94 PHE A CA 1
ATOM 735 C C . PHE A 1 94 ? -13.469 -4.941 17.697 1.00 76.75 94 PHE A C 1
ATOM 737 O O . PHE A 1 94 ? -14.549 -4.577 17.231 1.00 76.75 94 PHE A O 1
ATOM 744 N N . VAL A 1 95 ? -12.746 -5.906 17.110 1.00 78.38 95 VAL A N 1
ATOM 745 C CA . VAL A 1 95 ? -13.155 -6.534 15.834 1.00 78.38 95 VAL A CA 1
ATOM 746 C C . VAL A 1 95 ? -14.037 -7.764 16.053 1.00 78.38 95 VAL A C 1
ATOM 748 O O . VAL A 1 95 ? -15.089 -7.874 15.429 1.00 78.38 95 VAL A O 1
ATOM 751 N N . SER A 1 96 ? -13.622 -8.690 16.922 1.00 78.62 96 SER A N 1
ATOM 752 C CA . SER A 1 96 ? -14.345 -9.954 17.169 1.00 78.62 96 SER A CA 1
ATOM 753 C C . SER A 1 96 ? -15.113 -9.969 18.493 1.00 78.62 96 SER A C 1
ATOM 755 O O . SER A 1 96 ? -16.021 -10.775 18.654 1.00 78.62 96 SER A O 1
ATOM 757 N N . GLY A 1 97 ? -14.745 -9.099 19.435 1.00 78.25 97 GLY A N 1
ATOM 758 C CA . GLY A 1 97 ? -15.373 -8.996 20.753 1.00 78.25 97 GLY A CA 1
ATOM 759 C C . GLY A 1 97 ? -16.625 -8.116 20.760 1.00 78.25 97 GLY A C 1
ATOM 760 O O . GLY A 1 97 ? -17.020 -7.600 19.713 1.00 78.25 97 GLY A O 1
ATOM 761 N N . PRO A 1 98 ? -17.250 -7.903 21.930 1.00 73.00 98 PRO A N 1
ATOM 762 C CA . PRO A 1 98 ? -18.502 -7.151 22.050 1.00 73.00 98 PRO A CA 1
ATOM 763 C C . PRO A 1 98 ? -18.325 -5.622 21.991 1.00 73.00 98 PRO A C 1
ATOM 765 O O . PRO A 1 98 ? -19.271 -4.917 21.655 1.00 73.00 98 PRO A O 1
ATOM 768 N N . GLN A 1 99 ? -17.128 -5.083 22.263 1.00 75.06 99 GLN A N 1
ATOM 769 C CA . GLN A 1 99 ? -16.908 -3.632 22.380 1.00 75.06 99 GLN A CA 1
ATOM 770 C C . GLN A 1 99 ? -17.013 -2.921 21.026 1.00 75.06 99 GLN A C 1
ATOM 772 O O . GLN A 1 99 ? -16.308 -3.282 20.083 1.00 75.06 99 GLN A O 1
ATOM 777 N N . LYS A 1 100 ? -17.880 -1.913 20.912 1.00 78.62 100 LYS A N 1
ATOM 778 C CA . LYS A 1 100 ? -18.047 -1.105 19.694 1.00 78.62 100 LYS A CA 1
ATOM 779 C C . LYS A 1 100 ? -17.084 0.085 19.740 1.00 78.62 100 LYS A C 1
ATOM 781 O O . LYS A 1 100 ? -17.019 0.764 20.754 1.00 78.62 100 LYS A O 1
ATOM 786 N N . SER A 1 101 ? -16.355 0.323 18.651 1.00 79.81 101 SER A N 1
ATOM 787 C CA . SER A 1 101 ? -15.498 1.500 18.489 1.00 79.81 101 SER A CA 1
ATOM 788 C C . SER A 1 101 ? -15.563 2.013 17.050 1.00 79.81 101 SER A C 1
ATOM 790 O O . SER A 1 101 ? -15.258 1.244 16.128 1.00 79.81 101 SER A O 1
ATOM 792 N N . PRO A 1 102 ? -15.878 3.302 16.828 1.00 80.06 102 PRO A N 1
ATOM 793 C CA . PRO A 1 102 ? -15.777 3.920 15.508 1.00 80.06 102 PRO A CA 1
ATOM 794 C C . PRO A 1 102 ? -14.366 3.803 14.908 1.00 80.06 102 PRO A C 1
ATOM 796 O O . PRO A 1 102 ? -14.216 3.631 13.697 1.00 80.06 102 PRO A O 1
ATOM 799 N N . GLY A 1 103 ? -13.328 3.808 15.756 1.00 79.69 103 GLY A N 1
ATOM 800 C CA . GLY A 1 103 ? -11.925 3.684 15.357 1.00 79.69 103 GLY A CA 1
ATOM 801 C C . GLY A 1 103 ? -11.594 2.372 14.639 1.00 79.69 103 GLY A C 1
ATOM 802 O O . GLY A 1 103 ? -10.649 2.325 13.852 1.00 79.69 103 GLY A O 1
ATOM 803 N N . SER A 1 104 ? -12.399 1.317 14.811 1.00 83.19 104 SER A N 1
ATOM 804 C CA . SER A 1 104 ? -12.199 0.045 14.101 1.00 83.19 104 SER A CA 1
ATOM 805 C C . SER A 1 104 ? -12.343 0.160 12.582 1.00 83.19 104 SER A C 1
ATOM 807 O O . SER A 1 104 ? -11.706 -0.610 11.860 1.00 83.19 104 SER A O 1
ATOM 809 N N . PHE A 1 105 ? -13.101 1.135 12.070 1.00 86.31 105 PHE A N 1
ATOM 810 C CA . PHE A 1 105 ? -13.189 1.376 10.624 1.00 86.31 105 PHE A CA 1
ATOM 811 C C . PHE A 1 105 ? -11.873 1.873 10.014 1.00 86.31 105 PHE A C 1
ATOM 813 O O . PHE A 1 105 ? -11.637 1.667 8.821 1.00 86.31 105 PHE A O 1
ATOM 820 N N . ALA A 1 106 ? -10.966 2.437 10.817 1.00 86.31 106 ALA A N 1
ATOM 821 C CA . ALA A 1 106 ? -9.648 2.842 10.337 1.00 86.31 106 ALA A CA 1
ATOM 822 C C . ALA A 1 106 ? -8.792 1.651 9.857 1.00 86.31 106 ALA A C 1
ATOM 824 O O . ALA A 1 106 ? -7.841 1.858 9.111 1.00 86.31 106 ALA A O 1
ATOM 825 N N . LEU A 1 107 ? -9.152 0.403 10.197 1.00 87.19 107 LEU A N 1
ATOM 826 C CA . LEU A 1 107 ? -8.500 -0.811 9.682 1.00 87.19 107 LEU A CA 1
ATOM 827 C C . LEU A 1 107 ? -8.759 -1.070 8.189 1.00 87.19 107 LEU A C 1
ATOM 829 O O . LEU A 1 107 ? -8.014 -1.824 7.562 1.00 87.19 107 LEU A O 1
ATOM 833 N N . ILE A 1 108 ? -9.811 -0.480 7.613 1.00 91.31 108 ILE A N 1
ATOM 834 C CA . ILE A 1 108 ? -10.226 -0.764 6.233 1.00 91.31 108 ILE A CA 1
ATOM 835 C C . ILE A 1 108 ? -9.283 -0.107 5.225 1.00 91.31 108 ILE A C 1
ATOM 837 O O . ILE A 1 108 ? -8.799 -0.768 4.306 1.00 91.31 108 ILE A O 1
ATOM 841 N N . CYS A 1 109 ? -8.989 1.180 5.419 1.00 89.75 109 CYS A N 1
ATOM 842 C CA . CYS A 1 109 ? -8.185 1.968 4.487 1.00 89.75 109 CYS A CA 1
ATOM 843 C C . CYS A 1 109 ? -6.776 1.375 4.250 1.00 89.75 109 CYS A C 1
ATOM 845 O O . CYS A 1 109 ? -6.405 1.217 3.090 1.00 89.75 109 CYS A O 1
ATOM 847 N N . PRO A 1 110 ? -6.023 0.934 5.277 1.00 90.25 110 PRO A N 1
ATOM 848 C CA . PRO A 1 110 ? -4.727 0.274 5.099 1.00 90.25 110 PRO A CA 1
ATOM 849 C C . PRO A 1 110 ? -4.790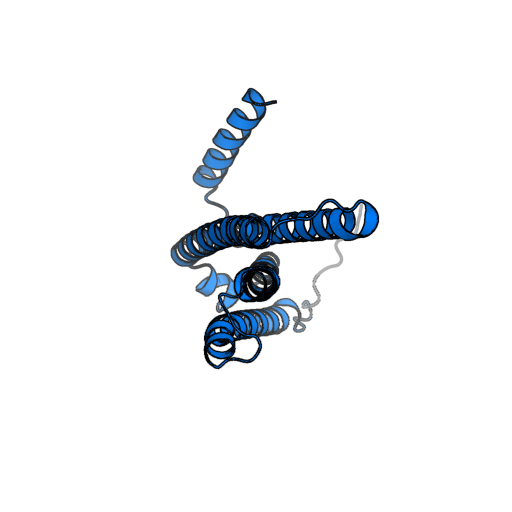 -1.024 4.283 1.00 90.25 110 PRO A C 1
ATOM 851 O O . PRO A 1 110 ? -3.893 -1.288 3.485 1.00 90.25 110 PRO A O 1
ATOM 854 N N . GLY A 1 111 ? -5.853 -1.821 4.449 1.00 91.12 111 GLY A N 1
ATOM 855 C CA . GLY A 1 111 ? -6.045 -3.057 3.683 1.00 91.12 111 GLY A CA 1
ATOM 856 C C . GLY A 1 111 ? -6.279 -2.789 2.196 1.00 91.12 111 GLY A C 1
ATOM 857 O O . GLY A 1 111 ? -5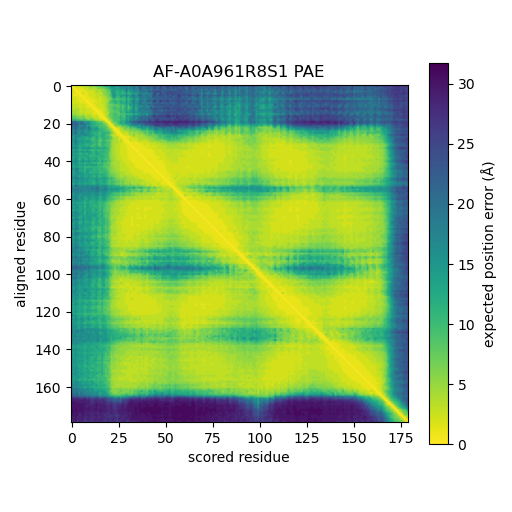.621 -3.387 1.345 1.00 91.12 111 GLY A O 1
ATOM 858 N N . VAL A 1 112 ? -7.155 -1.829 1.884 1.00 93.69 112 VAL A N 1
ATOM 859 C CA . VAL A 1 112 ? -7.424 -1.415 0.496 1.00 93.69 112 VAL A CA 1
ATOM 860 C C . VAL A 1 112 ? -6.205 -0.725 -0.119 1.00 93.69 112 VAL A C 1
ATOM 862 O O . VAL A 1 112 ? -5.870 -0.981 -1.27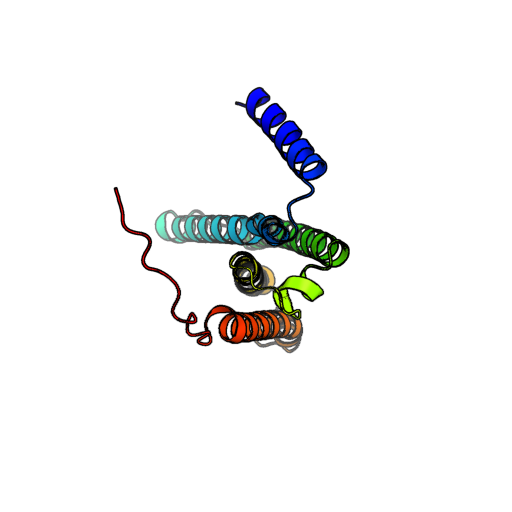2 1.00 93.69 112 VAL A O 1
ATOM 865 N N . ALA A 1 113 ? -5.510 0.118 0.646 1.00 94.38 113 ALA A N 1
ATOM 866 C CA . ALA A 1 113 ? -4.324 0.837 0.196 1.00 94.38 113 ALA A CA 1
ATOM 867 C C . ALA A 1 113 ? -3.207 -0.119 -0.248 1.00 94.38 113 ALA A C 1
ATOM 869 O O . ALA A 1 113 ? -2.700 0.022 -1.360 1.00 94.38 113 ALA A O 1
ATOM 870 N N . LEU A 1 114 ? -2.900 -1.147 0.556 1.00 93.81 114 LEU A N 1
ATOM 871 C CA . LEU A 1 114 ? -1.930 -2.182 0.184 1.00 93.81 114 LEU A CA 1
ATOM 872 C C . LEU A 1 114 ? -2.339 -2.928 -1.090 1.00 93.81 114 LEU A C 1
ATOM 874 O O . LEU A 1 114 ? -1.492 -3.165 -1.949 1.00 93.81 114 LEU A O 1
ATOM 878 N N . PHE A 1 115 ? -3.623 -3.267 -1.242 1.00 95.38 115 PHE A N 1
ATOM 879 C CA . PHE A 1 115 ? -4.122 -3.913 -2.456 1.00 95.38 115 PHE A CA 1
ATOM 880 C C . PHE A 1 115 ? -3.940 -3.016 -3.688 1.00 95.38 115 PHE A C 1
ATOM 882 O O . PHE A 1 115 ? -3.389 -3.451 -4.702 1.00 95.38 115 PHE A O 1
ATOM 889 N N . VAL A 1 116 ? -4.355 -1.750 -3.609 1.00 95.25 116 VAL A N 1
ATOM 890 C CA . VAL A 1 116 ? -4.225 -0.791 -4.717 1.00 95.25 116 VAL A CA 1
ATOM 891 C C . VAL A 1 116 ? -2.754 -0.567 -5.062 1.00 95.25 116 VAL A C 1
ATOM 893 O O . VAL A 1 116 ? -2.387 -0.661 -6.231 1.00 95.25 116 VAL A O 1
ATOM 896 N N . PHE A 1 117 ? -1.891 -0.335 -4.073 1.00 95.94 117 PHE A N 1
ATOM 897 C CA . PHE A 1 117 ? -0.473 -0.081 -4.323 1.00 95.94 117 PHE A CA 1
ATOM 898 C C . PHE A 1 117 ? 0.253 -1.312 -4.878 1.00 95.94 117 PHE A C 1
ATOM 900 O O . PHE A 1 117 ? 1.093 -1.184 -5.769 1.00 95.94 117 PHE A O 1
ATOM 907 N N . ALA A 1 118 ? -0.118 -2.518 -4.437 1.00 95.25 118 ALA A N 1
ATOM 908 C CA . ALA A 1 118 ? 0.410 -3.750 -5.012 1.00 95.25 118 ALA A CA 1
ATOM 909 C C . ALA A 1 118 ? 0.046 -3.890 -6.502 1.00 95.25 118 ALA A C 1
ATOM 911 O O . ALA A 1 118 ? 0.879 -4.334 -7.285 1.00 95.25 118 ALA A O 1
ATOM 912 N N . ASN A 1 119 ? -1.134 -3.430 -6.942 1.00 94.88 119 ASN A N 1
ATOM 913 C CA . ASN A 1 119 ? -1.469 -3.404 -8.373 1.00 94.88 119 ASN A CA 1
ATOM 914 C C . ASN A 1 119 ? -0.532 -2.482 -9.180 1.00 94.88 119 ASN A C 1
ATOM 916 O O . ASN A 1 119 ? -0.183 -2.828 -10.311 1.00 94.88 119 ASN A O 1
ATOM 920 N N . PHE A 1 120 ? -0.093 -1.353 -8.607 1.00 94.62 120 PHE A N 1
ATOM 921 C CA . PHE A 1 120 ? 0.936 -0.498 -9.217 1.00 94.62 120 PHE A CA 1
ATOM 922 C C . PHE A 1 120 ? 2.302 -1.197 -9.241 1.00 94.62 120 PHE A C 1
ATOM 924 O O . PHE A 1 120 ? 3.002 -1.160 -10.247 1.00 94.62 120 PHE A O 1
ATOM 931 N N . LEU A 1 121 ? 2.683 -1.896 -8.175 1.00 94.75 121 LEU A N 1
ATOM 932 C CA . LEU A 1 121 ? 3.939 -2.642 -8.179 1.00 94.75 121 LEU A CA 1
ATOM 933 C C . LEU A 1 121 ? 3.944 -3.771 -9.225 1.00 94.75 121 LEU A C 1
ATOM 935 O O . LEU A 1 121 ? 4.952 -3.975 -9.895 1.00 94.75 121 LEU A O 1
ATOM 939 N N . ILE A 1 122 ? 2.831 -4.489 -9.391 1.00 94.25 122 ILE A N 1
ATOM 940 C CA . ILE A 1 122 ? 2.746 -5.619 -10.325 1.00 94.25 122 ILE A CA 1
ATOM 941 C C . ILE A 1 122 ? 2.709 -5.138 -11.776 1.00 94.25 122 ILE A C 1
ATOM 943 O O . ILE A 1 122 ? 3.471 -5.643 -12.595 1.00 94.25 122 ILE A O 1
ATOM 947 N N . HIS A 1 123 ? 1.847 -4.175 -12.112 1.00 92.69 123 HIS A N 1
ATOM 948 C CA . HIS A 1 123 ? 1.671 -3.752 -13.501 1.00 92.69 123 HIS A CA 1
ATOM 949 C C . HIS A 1 123 ? 2.786 -2.800 -13.965 1.00 92.69 123 HIS A C 1
ATOM 951 O O . HIS A 1 123 ? 3.705 -3.265 -14.635 1.00 92.69 123 HIS A O 1
ATOM 957 N N . PRO A 1 124 ? 2.782 -1.494 -13.636 1.00 91.31 124 PRO A N 1
ATOM 958 C CA . PRO A 1 124 ? 3.843 -0.610 -14.105 1.00 91.31 124 PRO A CA 1
ATOM 959 C C . PRO A 1 124 ? 5.225 -0.917 -13.511 1.00 91.31 124 PRO A C 1
ATOM 961 O O . PRO A 1 124 ? 6.215 -0.493 -14.094 1.00 91.31 124 PRO A O 1
ATOM 964 N N . GLY A 1 125 ? 5.312 -1.654 -12.397 1.00 92.00 125 GLY A N 1
ATOM 965 C CA . GLY A 1 125 ? 6.578 -2.189 -11.891 1.00 92.00 125 GLY A CA 1
ATOM 966 C C . GLY A 1 125 ? 7.019 -3.460 -12.625 1.00 92.00 125 GLY A C 1
ATOM 967 O O . GLY A 1 125 ? 7.758 -3.374 -13.599 1.00 92.00 125 GLY A O 1
ATOM 968 N N . LEU A 1 126 ? 6.593 -4.641 -12.158 1.00 90.88 126 LEU A N 1
ATOM 969 C CA . LEU A 1 126 ? 7.098 -5.947 -12.624 1.00 90.88 126 LEU A CA 1
ATOM 970 C C . LEU A 1 126 ? 6.828 -6.222 -14.110 1.00 90.88 126 LEU A C 1
ATOM 972 O O . LEU A 1 126 ? 7.724 -6.694 -14.812 1.00 90.88 126 LEU A O 1
ATOM 976 N N . VAL A 1 127 ? 5.610 -5.949 -14.587 1.00 92.75 127 VAL A N 1
ATOM 977 C CA . VAL A 1 127 ? 5.275 -6.115 -16.011 1.00 92.75 127 VAL A CA 1
ATOM 978 C C . VAL A 1 127 ? 5.963 -5.030 -16.847 1.00 92.75 127 VAL A C 1
ATOM 980 O O . VAL A 1 127 ? 6.451 -5.317 -17.936 1.00 92.75 127 VAL A O 1
ATOM 983 N N . GLY A 1 128 ? 6.077 -3.806 -16.322 1.00 88.31 128 GLY A N 1
ATOM 984 C CA . GLY A 1 128 ? 6.739 -2.681 -16.994 1.00 88.31 128 GLY A CA 1
ATOM 985 C C . GLY A 1 128 ? 8.228 -2.902 -17.280 1.00 88.31 128 GLY A C 1
ATOM 986 O O . GLY A 1 128 ? 8.716 -2.461 -18.317 1.00 88.31 128 GLY A O 1
ATOM 987 N N . ILE A 1 129 ? 8.945 -3.617 -16.408 1.00 92.75 129 ILE A N 1
ATOM 988 C CA . ILE A 1 129 ? 10.361 -3.982 -16.615 1.00 92.75 129 ILE A CA 1
ATOM 989 C C . ILE A 1 129 ? 10.557 -5.302 -17.378 1.00 92.75 129 ILE A C 1
ATOM 991 O O . ILE A 1 129 ? 11.693 -5.731 -17.561 1.00 92.75 129 ILE A O 1
ATOM 995 N N . GLY A 1 130 ? 9.475 -5.976 -17.781 1.00 89.19 130 GLY A N 1
ATOM 996 C CA . GLY A 1 130 ? 9.535 -7.260 -18.487 1.00 89.19 130 GLY A CA 1
ATOM 997 C C . GLY A 1 130 ? 9.910 -8.468 -17.619 1.00 89.19 130 GLY A C 1
ATOM 998 O O . GLY A 1 130 ? 10.146 -9.544 -18.155 1.00 89.19 130 GLY A O 1
ATOM 999 N N . VAL A 1 131 ? 9.950 -8.328 -16.287 1.00 90.19 131 VAL A N 1
ATOM 1000 C CA . VAL A 1 131 ? 10.221 -9.450 -15.361 1.00 90.19 131 VAL A CA 1
ATOM 1001 C C . VAL A 1 131 ? 9.020 -10.391 -15.253 1.00 90.19 131 VAL A C 1
ATOM 1003 O O . VAL A 1 131 ? 9.184 -11.579 -14.982 1.00 90.19 131 VAL A O 1
ATOM 1006 N N . LEU A 1 132 ? 7.808 -9.869 -15.453 1.00 89.81 132 LEU A N 1
ATOM 1007 C CA . LEU A 1 132 ? 6.571 -10.635 -15.376 1.00 89.81 132 LEU A CA 1
ATOM 1008 C C . LEU A 1 132 ? 5.757 -10.467 -16.657 1.00 89.8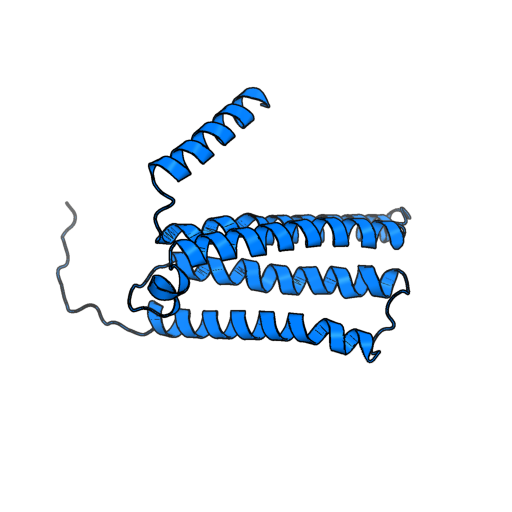1 132 LEU A C 1
ATOM 1010 O O . LEU A 1 132 ? 5.418 -9.352 -17.047 1.00 89.81 132 LEU A O 1
ATOM 1014 N N . GLU A 1 133 ? 5.370 -11.576 -17.277 1.00 88.38 133 GLU A N 1
ATOM 1015 C CA . GLU A 1 133 ? 4.446 -11.550 -18.408 1.00 88.38 133 GLU A CA 1
ATOM 1016 C C . GLU A 1 133 ? 3.000 -11.422 -17.925 1.00 88.38 133 GLU A C 1
ATOM 1018 O O . GLU A 1 133 ? 2.555 -12.114 -16.995 1.00 88.38 133 GLU A O 1
ATOM 1023 N N . LYS A 1 134 ? 2.243 -10.538 -18.578 1.00 86.50 134 LYS A N 1
ATOM 1024 C CA . LYS A 1 134 ? 0.825 -10.328 -18.284 1.00 86.50 134 LYS A CA 1
ATOM 1025 C C . LYS A 1 134 ? 0.044 -11.615 -18.569 1.00 86.50 134 LYS A C 1
ATOM 1027 O O . LYS A 1 134 ? 0.217 -12.213 -19.623 1.00 86.50 134 LYS A O 1
ATOM 1032 N N . PHE A 1 135 ? -0.832 -12.010 -17.644 1.00 88.75 135 PHE A N 1
ATOM 1033 C CA . PHE A 1 135 ? -1.633 -13.245 -17.715 1.00 88.75 135 PHE A CA 1
ATOM 1034 C C . PHE A 1 135 ? -0.841 -14.563 -17.661 1.00 88.75 135 PHE A C 1
ATOM 1036 O O . PHE A 1 135 ? -1.402 -15.626 -17.921 1.00 88.75 135 PHE A O 1
ATOM 1043 N N . SER A 1 136 ? 0.435 -14.528 -17.275 1.00 90.88 136 SER A N 1
ATOM 1044 C CA . SER A 1 136 ? 1.193 -15.747 -16.985 1.00 90.88 136 SER A CA 1
ATOM 1045 C C . SER A 1 136 ? 0.698 -16.446 -15.712 1.00 90.88 136 SER A C 1
ATOM 1047 O O . SER A 1 136 ? 0.047 -15.851 -14.849 1.00 90.88 136 SER A O 1
ATOM 1049 N N . VAL A 1 137 ? 1.070 -17.715 -15.539 1.00 91.56 137 VAL A N 1
ATOM 1050 C CA . VAL A 1 137 ? 0.811 -18.446 -14.286 1.00 91.56 137 VAL A CA 1
ATOM 1051 C C . VAL A 1 137 ? 1.444 -17.719 -13.093 1.00 91.56 137 VAL A C 1
ATOM 1053 O O . VAL A 1 137 ? 0.799 -17.564 -12.058 1.00 91.56 137 VAL A O 1
ATOM 1056 N N . ALA A 1 138 ? 2.665 -17.195 -13.252 1.00 91.00 138 ALA A N 1
ATOM 1057 C CA . ALA A 1 138 ? 3.349 -16.417 -12.218 1.00 91.00 138 ALA A CA 1
ATOM 1058 C C . ALA A 1 138 ? 2.568 -15.150 -11.824 1.00 91.00 138 ALA A C 1
ATOM 1060 O O . ALA A 1 138 ? 2.483 -14.823 -10.639 1.00 91.00 138 ALA A O 1
ATOM 1061 N N . TYR A 1 139 ? 1.937 -14.478 -12.793 1.00 90.81 139 TYR A N 1
ATOM 1062 C CA . TYR A 1 139 ? 1.070 -13.326 -12.540 1.00 90.81 139 TYR A CA 1
ATOM 1063 C C . TYR A 1 139 ? -0.122 -13.706 -11.654 1.00 90.81 139 TYR A C 1
ATOM 1065 O O . TYR A 1 139 ? -0.374 -13.044 -10.647 1.00 90.81 139 TYR A O 1
ATOM 1073 N N . PHE A 1 140 ? -0.813 -14.807 -11.958 1.00 92.56 140 PHE A N 1
ATOM 1074 C CA . PHE A 1 140 ? -1.939 -15.265 -11.139 1.00 92.56 140 PHE A CA 1
ATOM 1075 C C . PHE A 1 140 ? -1.514 -15.709 -9.737 1.00 92.56 140 PHE A C 1
ATOM 1077 O O . PHE A 1 140 ? -2.195 -15.374 -8.768 1.00 92.56 140 PHE A O 1
ATOM 1084 N N . VAL A 1 141 ? -0.375 -16.396 -9.609 1.00 93.56 141 VAL A N 1
ATOM 1085 C CA . VAL A 1 141 ? 0.180 -16.797 -8.305 1.00 93.56 141 VAL A CA 1
ATOM 1086 C C . VAL A 1 141 ? 0.451 -15.574 -7.429 1.00 93.56 141 VAL A C 1
ATOM 1088 O O . VAL A 1 141 ? 0.090 -15.572 -6.252 1.00 93.56 141 VAL A O 1
ATOM 1091 N N . LEU A 1 142 ? 1.014 -14.507 -8.001 1.00 91.88 142 LEU A N 1
ATOM 1092 C CA . LEU A 1 142 ? 1.279 -13.266 -7.275 1.00 91.88 142 LEU A CA 1
ATOM 1093 C C . LEU A 1 142 ? -0.010 -12.555 -6.827 1.00 91.88 142 LEU A C 1
ATOM 1095 O O . LEU A 1 142 ? -0.018 -11.899 -5.788 1.00 91.88 142 LEU A O 1
ATOM 1099 N N . TYR A 1 143 ? -1.113 -12.720 -7.560 1.00 93.19 143 TYR A N 1
ATOM 1100 C CA . TYR A 1 143 ? -2.416 -12.156 -7.198 1.00 93.19 143 TYR A CA 1
ATOM 1101 C C . TYR A 1 143 ? -3.121 -12.889 -6.050 1.00 93.19 143 TYR A C 1
ATOM 1103 O O . TYR A 1 143 ? -3.933 -12.272 -5.360 1.00 93.19 143 TYR A O 1
ATOM 1111 N N . VAL A 1 144 ? -2.817 -14.165 -5.797 1.00 94.62 144 VAL A N 1
ATOM 1112 C CA . VAL A 1 144 ? -3.435 -14.950 -4.709 1.00 94.62 144 VAL A CA 1
ATOM 1113 C C . VAL A 1 144 ? -3.375 -14.236 -3.345 1.00 94.62 144 VAL A C 1
ATOM 1115 O O . VAL A 1 144 ? -4.435 -14.045 -2.738 1.00 94.62 144 VAL A O 1
ATOM 1118 N N . PRO A 1 145 ? -2.203 -13.790 -2.840 1.00 93.69 145 PRO A N 1
ATOM 1119 C CA . PRO A 1 145 ? -2.138 -13.082 -1.560 1.00 93.69 145 PRO A CA 1
ATOM 1120 C C . PRO A 1 145 ? -2.866 -11.728 -1.580 1.00 93.69 145 PRO A C 1
ATOM 1122 O O . PRO A 1 145 ? -3.454 -11.345 -0.568 1.00 93.69 145 PRO A O 1
ATOM 1125 N N . LEU A 1 146 ? -2.883 -11.020 -2.716 1.00 94.06 146 LEU A N 1
ATOM 1126 C CA . LEU A 1 146 ? -3.602 -9.747 -2.864 1.00 94.06 146 LEU A CA 1
ATOM 1127 C C . LEU A 1 146 ? -5.116 -9.949 -2.746 1.00 94.06 146 LEU A C 1
ATOM 1129 O O . LEU A 1 146 ? -5.790 -9.215 -2.022 1.00 94.06 146 LEU A O 1
ATOM 1133 N N . VAL A 1 147 ? -5.652 -10.964 -3.425 1.00 94.88 147 VAL A N 1
ATOM 1134 C CA . VAL A 1 147 ? -7.076 -11.314 -3.348 1.00 94.88 147 VAL A CA 1
ATOM 1135 C C . VAL A 1 147 ? -7.435 -11.757 -1.932 1.00 94.88 147 VAL A C 1
ATOM 1137 O O . VAL A 1 147 ? -8.448 -11.314 -1.392 1.00 94.88 147 VAL A O 1
ATOM 1140 N N . ALA A 1 148 ? -6.590 -12.565 -1.287 1.00 94.75 148 ALA A N 1
ATOM 1141 C CA . ALA A 1 148 ? -6.803 -12.976 0.098 1.00 94.75 148 ALA A CA 1
ATOM 1142 C C . ALA A 1 148 ? -6.857 -11.775 1.061 1.00 94.75 148 ALA A C 1
ATOM 1144 O O . ALA A 1 148 ? -7.748 -11.717 1.914 1.00 94.75 148 ALA A O 1
ATOM 1145 N N . LEU A 1 149 ? -5.954 -10.799 0.902 1.00 93.50 149 LEU A N 1
ATOM 1146 C CA . LEU A 1 149 ? -5.963 -9.554 1.676 1.00 93.50 149 LEU A CA 1
ATOM 1147 C C . LEU A 1 149 ? -7.279 -8.790 1.477 1.00 93.50 149 LEU A C 1
ATOM 1149 O O . LEU A 1 149 ? -7.939 -8.444 2.456 1.00 93.50 149 LEU A O 1
ATOM 1153 N N . GLN A 1 150 ? -7.700 -8.599 0.225 1.00 94.38 150 GLN A N 1
ATOM 1154 C CA . GLN A 1 150 ? -8.929 -7.878 -0.102 1.00 94.38 150 GLN A CA 1
ATOM 1155 C C . GLN A 1 150 ? -10.174 -8.570 0.473 1.00 94.38 150 GLN A C 1
ATOM 1157 O O . GLN A 1 150 ? -11.025 -7.916 1.079 1.00 94.38 150 GLN A O 1
ATOM 1162 N N . LEU A 1 151 ? -10.266 -9.899 0.357 1.00 95.56 151 LEU A N 1
ATOM 1163 C CA . LEU A 1 151 ? -11.359 -10.683 0.941 1.00 95.56 151 LEU A CA 1
ATOM 1164 C C . LEU A 1 151 ? -11.410 -10.536 2.466 1.00 95.56 151 LEU A C 1
ATOM 1166 O O . LEU A 1 151 ? -12.493 -10.405 3.039 1.00 95.56 151 LEU A O 1
ATOM 1170 N N . LYS A 1 152 ? -10.251 -10.504 3.135 1.00 93.12 152 LYS A N 1
ATOM 1171 C CA . LYS A 1 152 ? -10.179 -10.256 4.581 1.00 93.12 152 LYS A CA 1
ATOM 1172 C C . LYS A 1 152 ? -10.646 -8.851 4.944 1.00 93.12 152 LYS A C 1
ATOM 1174 O O . LYS A 1 152 ? -11.405 -8.709 5.902 1.00 93.12 152 LYS A O 1
ATOM 1179 N N . THR A 1 153 ? -10.258 -7.833 4.183 1.00 92.44 153 THR A N 1
ATOM 1180 C CA . THR A 1 153 ? -10.726 -6.458 4.401 1.00 92.44 153 THR A CA 1
ATOM 1181 C C . THR A 1 153 ? -12.240 -6.346 4.230 1.00 92.44 153 THR A C 1
ATOM 1183 O O . THR A 1 153 ? -12.904 -5.753 5.079 1.00 92.44 153 THR A O 1
ATOM 1186 N N . ILE A 1 154 ? -12.802 -6.989 3.203 1.00 94.00 154 ILE A N 1
ATOM 1187 C CA . ILE A 1 154 ? -14.252 -7.053 2.973 1.00 94.00 154 ILE A CA 1
ATOM 1188 C C . ILE A 1 154 ? -14.961 -7.766 4.135 1.00 94.00 154 ILE A C 1
ATOM 1190 O O . ILE A 1 154 ? -15.963 -7.273 4.651 1.00 94.00 154 ILE A O 1
ATOM 1194 N N . GLN A 1 155 ? -14.424 -8.897 4.601 1.00 92.75 155 GLN A N 1
ATOM 1195 C CA . GLN A 1 155 ? -14.973 -9.625 5.746 1.00 92.75 155 GLN A CA 1
ATOM 1196 C C . GLN A 1 155 ? -15.006 -8.753 7.012 1.00 92.75 155 GLN A C 1
ATOM 1198 O O . GLN A 1 155 ? -16.004 -8.747 7.735 1.00 92.75 155 GLN A O 1
ATOM 1203 N N . VAL A 1 156 ? -13.922 -8.020 7.288 1.00 90.31 156 VAL A N 1
ATOM 1204 C CA . VAL A 1 156 ? -13.843 -7.101 8.433 1.00 90.31 156 VAL A CA 1
ATOM 1205 C C . VAL A 1 156 ? -14.840 -5.957 8.273 1.00 90.31 156 VAL A C 1
ATOM 1207 O O . VAL A 1 156 ? -15.543 -5.649 9.230 1.00 90.31 156 VAL A O 1
ATOM 1210 N N . TYR A 1 157 ? -14.965 -5.384 7.076 1.00 91.88 157 TYR A N 1
ATOM 1211 C CA . TYR A 1 157 ? -15.944 -4.339 6.787 1.00 91.88 157 TYR A CA 1
ATOM 1212 C C . TYR A 1 157 ? -17.374 -4.792 7.097 1.00 91.88 157 TYR A C 1
ATOM 1214 O O . TYR A 1 157 ? -18.055 -4.137 7.882 1.00 91.88 157 TYR A O 1
ATOM 1222 N N . PHE A 1 158 ? -17.813 -5.935 6.559 1.00 91.75 158 PHE A N 1
ATOM 1223 C CA . PHE A 1 158 ? -19.169 -6.432 6.810 1.00 91.75 158 PHE A CA 1
ATOM 1224 C C . PHE A 1 158 ? -19.406 -6.756 8.285 1.00 91.75 158 PHE A C 1
ATOM 1226 O O . PHE A 1 158 ? -20.474 -6.449 8.809 1.00 91.75 158 PHE A O 1
ATOM 1233 N N . ARG A 1 159 ? -18.407 -7.318 8.977 1.00 88.44 159 ARG A N 1
ATOM 1234 C CA . ARG A 1 159 ? -18.489 -7.579 10.419 1.00 88.44 159 ARG A CA 1
ATOM 1235 C C . ARG A 1 159 ? -18.637 -6.292 11.231 1.00 88.44 159 ARG A C 1
ATOM 1237 O O . ARG A 1 159 ? -19.450 -6.253 12.147 1.00 88.44 159 ARG A O 1
ATOM 1244 N N . LEU A 1 160 ? -17.860 -5.257 10.915 1.00 88.31 160 LEU A N 1
ATOM 1245 C CA . LEU A 1 160 ? -17.943 -3.964 11.597 1.00 88.31 160 LEU A CA 1
ATOM 1246 C C . LEU A 1 160 ? -19.264 -3.259 11.283 1.00 88.31 160 LEU A C 1
ATOM 1248 O O . LEU A 1 160 ? -19.916 -2.765 12.196 1.00 88.31 160 LEU A O 1
ATOM 1252 N N . ASN A 1 161 ? -19.700 -3.281 10.024 1.00 88.56 161 ASN A N 1
ATOM 1253 C CA . ASN A 1 161 ? -20.980 -2.724 9.595 1.00 88.56 161 ASN A CA 1
ATOM 1254 C C . ASN A 1 161 ? -22.149 -3.371 10.354 1.00 88.56 161 ASN A C 1
ATOM 1256 O O . ASN A 1 161 ? -22.934 -2.682 10.994 1.00 88.56 161 ASN A O 1
ATOM 1260 N N . ALA A 1 162 ? -22.194 -4.705 10.385 1.00 86.38 162 ALA A N 1
ATOM 1261 C CA . ALA A 1 162 ? -23.215 -5.461 11.106 1.00 86.38 162 ALA A CA 1
ATOM 1262 C C . ALA A 1 162 ? -23.141 -5.326 12.636 1.00 86.38 162 ALA A C 1
ATOM 1264 O O . ALA A 1 162 ? -24.021 -5.832 13.311 1.00 86.38 162 ALA A O 1
ATOM 1265 N N . LYS A 1 163 ? -22.095 -4.707 13.194 1.00 83.25 163 LYS A N 1
ATOM 1266 C CA . LYS A 1 163 ? -21.927 -4.520 14.641 1.00 83.25 163 LYS A CA 1
ATOM 1267 C C . LYS A 1 163 ? -22.174 -3.078 15.076 1.00 83.25 163 LYS A C 1
ATOM 1269 O O . LYS A 1 163 ? -22.728 -2.847 16.148 1.00 83.25 163 LYS A O 1
ATOM 1274 N N . LEU A 1 164 ? -21.704 -2.112 14.290 1.00 83.38 164 LEU A N 1
ATOM 1275 C CA . LEU A 1 164 ? -21.797 -0.688 14.611 1.00 83.38 164 LEU A CA 1
ATOM 1276 C C . LEU A 1 164 ? -23.053 -0.029 14.039 1.00 83.38 164 LEU A C 1
ATOM 1278 O O . LEU A 1 164 ? -23.490 0.970 14.597 1.00 83.38 164 LEU A O 1
ATOM 1282 N N . LEU A 1 165 ? -23.608 -0.563 12.948 1.00 78.62 165 LEU A N 1
ATOM 1283 C CA . LEU A 1 165 ? -24.710 0.061 12.207 1.00 78.62 165 LEU A CA 1
ATOM 1284 C C . LEU A 1 165 ? -25.996 -0.781 12.196 1.00 78.62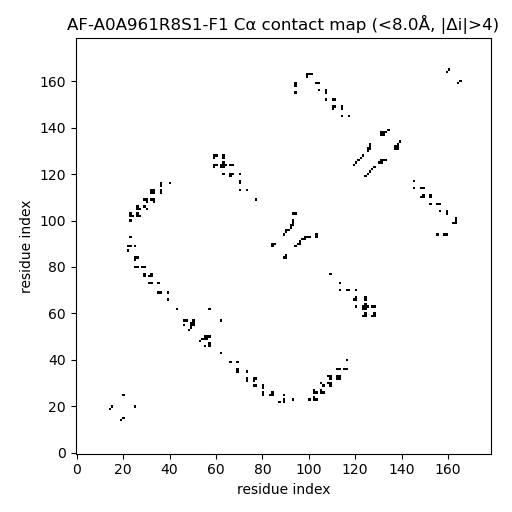 165 LEU A C 1
ATOM 1286 O O . LEU A 1 165 ? -27.022 -0.310 11.717 1.00 78.62 165 LEU A O 1
ATOM 1290 N N . SER A 1 166 ? -25.976 -2.004 12.734 1.00 72.25 166 SER A N 1
ATOM 1291 C CA . SER A 1 166 ? -27.204 -2.752 13.018 1.00 72.25 166 SER A CA 1
ATOM 1292 C C . SER A 1 166 ? -27.922 -2.129 14.221 1.00 72.25 166 SER A C 1
ATOM 1294 O O . SER A 1 166 ? -27.327 -2.026 15.294 1.00 72.25 166 SER A O 1
ATOM 1296 N N . ASP A 1 167 ? -29.175 -1.737 14.011 1.00 56.25 167 ASP A N 1
ATOM 1297 C CA . ASP A 1 167 ? -30.100 -1.048 14.92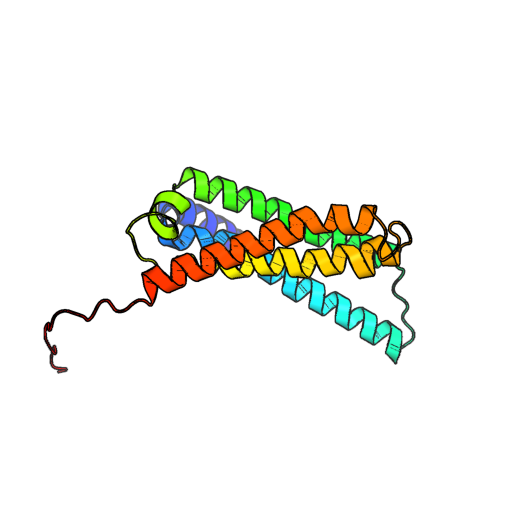1 1.00 56.25 167 ASP A CA 1
ATOM 1298 C C . ASP A 1 167 ? -30.075 -1.593 16.370 1.00 56.25 167 ASP A C 1
ATOM 1300 O O . ASP A 1 167 ? -30.764 -2.556 16.698 1.00 56.25 167 ASP A O 1
ATOM 1304 N N . ASP A 1 168 ? -29.296 -0.964 17.257 1.00 57.81 168 ASP A N 1
ATOM 1305 C CA . ASP A 1 168 ? -29.679 -0.866 18.667 1.00 57.81 168 ASP A CA 1
ATOM 1306 C C . ASP A 1 168 ? -30.569 0.369 18.743 1.00 57.81 168 ASP A C 1
ATOM 1308 O O . ASP A 1 168 ? -30.073 1.496 18.834 1.00 57.81 168 ASP A O 1
ATOM 1312 N N . ARG A 1 169 ? -31.889 0.169 18.675 1.00 49.56 169 ARG A N 1
ATOM 1313 C CA . ARG A 1 169 ? -32.832 1.215 19.068 1.00 49.56 169 ARG A CA 1
ATOM 1314 C C . ARG A 1 169 ? -32.401 1.699 20.452 1.00 49.56 169 ARG A C 1
ATOM 1316 O O . ARG A 1 169 ? -32.372 0.876 21.373 1.00 49.56 169 ARG A O 1
ATOM 1323 N N . PRO A 1 170 ? -32.074 2.987 20.639 1.00 47.84 170 PRO A N 1
ATOM 1324 C CA . PRO A 1 170 ? -31.859 3.490 21.976 1.00 47.84 170 PRO A CA 1
ATOM 1325 C C . PRO A 1 170 ? -33.156 3.260 22.746 1.00 47.84 170 PRO A C 1
ATOM 1327 O O . PRO A 1 170 ? -34.226 3.708 22.327 1.00 47.84 170 PRO A O 1
ATOM 1330 N N . ALA A 1 171 ? -33.065 2.519 23.852 1.00 48.53 171 ALA A N 1
ATOM 1331 C CA . ALA A 1 171 ? -34.103 2.547 24.861 1.00 48.53 171 ALA A CA 1
ATOM 1332 C C . ALA A 1 171 ? -34.360 4.024 25.185 1.00 48.53 171 ALA A C 1
ATOM 1334 O O . ALA A 1 171 ? -33.435 4.776 25.492 1.00 48.53 171 ALA A O 1
ATOM 1335 N N . THR A 1 172 ? -35.611 4.431 25.019 1.00 49.31 172 THR A N 1
ATOM 1336 C CA . THR A 1 172 ? -36.169 5.738 25.350 1.00 49.31 172 THR A CA 1
ATOM 1337 C C . THR A 1 172 ? -35.534 6.278 26.632 1.00 49.31 172 THR A C 1
ATOM 1339 O O . THR A 1 172 ? -35.730 5.709 27.703 1.00 49.31 172 THR A O 1
ATOM 1342 N N . GLY A 1 173 ? -34.757 7.358 26.536 1.00 47.81 173 GLY A N 1
ATOM 1343 C CA . GLY A 1 173 ? -33.966 7.832 27.669 1.00 47.81 173 GLY A CA 1
ATOM 1344 C C . GLY A 1 173 ? -33.551 9.292 27.556 1.00 47.81 173 GLY A C 1
ATOM 1345 O O . GLY A 1 173 ? -32.391 9.576 27.300 1.00 47.81 173 GLY A O 1
ATOM 1346 N N . GLY A 1 174 ? -34.513 10.190 27.785 1.00 40.81 174 GLY A N 1
ATOM 1347 C CA . GLY A 1 174 ? -34.272 11.540 28.300 1.00 40.81 174 GLY A CA 1
ATOM 1348 C C . GLY A 1 174 ? -33.752 12.571 27.301 1.00 40.81 174 GLY A C 1
ATOM 1349 O O . GLY A 1 174 ? -32.552 12.746 27.134 1.00 40.81 174 GLY A O 1
ATOM 1350 N N . LEU A 1 175 ? -34.676 13.347 26.730 1.00 45.66 175 LEU A N 1
ATOM 1351 C CA . LEU A 1 175 ? -34.386 14.702 26.264 1.00 45.66 175 LEU A CA 1
ATOM 1352 C C . LEU A 1 175 ? -33.837 15.507 27.454 1.00 45.66 175 LEU A C 1
ATOM 1354 O O . LEU A 1 175 ? -34.600 15.886 28.340 1.00 45.66 175 LEU A O 1
ATOM 1358 N N . VAL A 1 176 ? -32.527 15.746 27.495 1.00 46.62 176 VAL A N 1
ATOM 1359 C CA . VAL A 1 176 ? -31.958 16.780 28.366 1.00 46.62 176 VAL A CA 1
ATOM 1360 C C . VAL A 1 176 ? -32.169 18.108 27.650 1.00 46.62 176 VAL A C 1
ATOM 1362 O O . VAL A 1 176 ? -31.647 18.327 26.558 1.00 46.62 176 VAL A O 1
ATOM 1365 N N . ALA A 1 177 ? -33.028 18.936 28.243 1.00 46.03 177 ALA A N 1
ATOM 1366 C CA . ALA A 1 177 ? -33.343 20.280 27.793 1.00 46.03 177 ALA A CA 1
ATOM 1367 C C . ALA A 1 177 ? -32.079 21.151 27.765 1.00 46.03 177 ALA A C 1
ATOM 1369 O O . ALA A 1 177 ? -31.234 21.060 28.654 1.00 46.03 177 ALA A O 1
ATOM 1370 N N . ALA A 1 178 ? -31.966 21.974 26.725 1.00 41.44 178 ALA A N 1
ATOM 1371 C CA . ALA A 1 178 ? -30.949 23.005 26.622 1.00 41.44 178 ALA A CA 1
ATOM 1372 C C . ALA A 1 178 ? -31.397 24.236 27.423 1.00 41.44 178 ALA A C 1
ATOM 1374 O O . ALA A 1 178 ? -32.478 24.768 27.161 1.00 41.44 178 ALA A O 1
ATOM 1375 N N . GLU A 1 179 ? -30.556 24.671 28.358 1.00 37.66 179 GLU A N 1
ATOM 1376 C CA . GLU A 1 179 ? -30.480 26.052 28.854 1.00 37.66 179 GLU A CA 1
ATOM 1377 C C . GLU A 1 179 ? -29.146 26.653 28.405 1.00 37.66 179 GLU A C 1
ATOM 1379 O O . GLU A 1 179 ? -28.129 25.918 28.443 1.00 37.66 179 GLU A O 1
#

Radius of gyration: 21.1 Å; Cα contacts (8 Å, |Δi|>4): 146; chains: 1; bounding box: 50×44×52 Å

Foldseek 3Di:
DVVVVVVCVVVVVVCCVVVVCPLLNLLVLLVVLLVLLVVLVVVVVVQVVCCVPVVNDDQLANLLVSLVVSLVVLVVSVVVSVVSNVVSCSCVPDQVHQDDHPSLLSNLSSLVSNLVSVVSNVPSHCVVVVVDDPPDPVSVVSCVVSVVSNVVSVVSVVSNCCRHVPDPPPDDDDDPDDD

Solvent-accessible surface area (backbone atoms only — not comparable to full-atom values): 9971 Å² total; per-residue (Å²): 108,71,68,60,50,54,52,50,51,53,50,50,54,46,50,38,63,75,58,51,53,48,72,68,56,48,43,60,65,36,52,61,36,38,51,52,37,53,52,52,51,50,53,53,51,52,48,52,50,37,27,74,76,71,67,49,75,76,54,38,66,58,48,24,53,52,43,49,53,58,49,51,53,37,49,52,46,50,52,51,39,48,53,52,35,60,73,73,39,37,59,57,41,53,70,71,35,88,48,83,56,81,47,62,61,52,54,42,53,38,42,52,27,53,45,55,47,48,52,49,36,47,44,61,13,37,37,51,60,65,80,38,60,88,88,34,71,68,47,56,60,65,42,50,63,46,52,53,48,48,53,50,37,51,54,51,48,53,53,47,45,64,63,74,68,50,86,74,75,74,72,91,75,75,90,79,80,89,129

Mean predicted aligned error: 9.69 Å